Protein AF-A0A7D5T7C0-F1 (afdb_monomer)

Secondary structure (DSSP, 8-state):
--SHHHHSHHHHHHHHHHHHHHHHHHHHHHHHHHHHHTT--TTSHHHHHHHHHHHHHHHHHHHHHHHHHH-TT----HHHHHHHHHHHHHHHHHHHHHHHHH-HHHHHHHHHHHHHHHHHHHHHHHHHHHTTPPTTSSS--HHHHHHHHHHHHHHHHHHHHHTT-GGGHHHHHHHHHTT--HHHHHHHHHHHHHHHHHHHHHHHHHHHHHHHHS-HHHHTTT--

Solvent-accessible surface area (backbone atoms only — not comparable to full-atom values): 11464 Å² total; per-residue (Å²): 126,72,64,56,60,71,77,33,71,66,33,53,51,52,31,51,52,31,42,53,48,31,29,50,50,50,44,51,34,52,51,54,29,52,59,45,45,64,90,51,58,93,90,34,71,51,40,56,50,24,53,52,53,36,28,55,41,37,40,52,31,50,52,36,50,43,40,48,50,71,33,90,84,62,73,84,58,61,69,55,48,45,52,45,17,50,50,50,40,49,50,55,52,50,30,52,51,45,22,64,75,60,36,70,72,62,7,50,52,54,25,31,54,54,35,20,55,50,37,16,31,49,50,25,24,41,42,24,43,75,60,70,45,63,71,59,80,47,64,65,43,81,87,34,42,64,40,22,44,42,33,25,50,16,48,41,49,19,53,34,38,62,69,63,41,74,91,43,48,72,60,39,49,54,27,47,77,71,73,40,59,35,46,59,55,10,51,50,43,27,36,53,19,41,39,50,30,44,54,50,50,43,51,51,39,38,50,54,46,49,62,70,73,45,60,76,76,66,68,62,68,81,79,116

Radius of gyration: 18.88 Å; Cα contacts (8 Å, |Δi|>4): 251; chains: 1; bounding box: 47×37×55 Å

Sequence (224 aa):
MLDVFRRGPVAAACRWALVVAVTGVEAAALSVWLALLAGADPVSREVAVGVVVLAAAFLVGQFLVDLAVNGPAVGFPLGRTLGVALSETAVWTGWLAAVAALGGPRGAFVGGVAFAVALAVQHTAEVDALRGAPLGSRLVDPSTVGYSLVTAAGATAWLALETGLASVDPLAALAADAGFAPETVGLVALAAALLVEHVVGVAVARRECAERTAPAWFRRRSWT

Foldseek 3Di:
DCVCCVDNPVVVVLLLVLLLVLLVLQLVLVVVLVVLPVVDDCPDPSNVVSLVSQLVSQLVSLVSLLCSQVNDVDDSPPVLSSVLSNLVSCLVVVLVVQLVVVDAPVSLVVSLVVSLLSQQQSLQQSLCVSLVHHRPPDRGDPLRSVLSNQLSVLQSQLVCLVVVRVVCVVVCVVCVVVVHRSNVVSSVSNSVSSSSNSVSSSVVSNVVSVVVPDDPVVVVVVVD

Mean predicted aligned error: 5.88 Å

pLDDT: mean 89.09, std 12.02, range [42.84, 98.38]

Structure (mmCIF, N/CA/C/O backbone):
data_AF-A0A7D5T7C0-F1
#
_entry.id   AF-A0A7D5T7C0-F1
#
loop_
_atom_site.group_PDB
_atom_site.id
_atom_site.type_symbol
_atom_site.label_atom_id
_atom_site.label_alt_id
_atom_site.label_comp_id
_atom_site.label_asym_id
_atom_site.label_entity_id
_atom_site.label_seq_id
_atom_site.pdbx_PDB_ins_code
_atom_site.Cartn_x
_atom_site.Cartn_y
_atom_site.Cartn_z
_atom_site.occupancy
_atom_site.B_iso_or_equiv
_atom_site.auth_seq_id
_atom_site.auth_comp_id
_atom_site.auth_asym_id
_atom_site.auth_atom_id
_atom_site.pdbx_PDB_model_num
ATOM 1 N N . MET A 1 1 ? 24.538 10.514 -24.917 1.00 42.84 1 MET A N 1
ATOM 2 C CA . MET A 1 1 ? 24.238 11.365 -23.739 1.00 42.84 1 MET A CA 1
ATOM 3 C C . MET A 1 1 ? 23.107 10.801 -22.865 1.00 42.84 1 MET A C 1
ATOM 5 O O . MET A 1 1 ? 23.186 10.945 -21.656 1.00 42.84 1 MET A O 1
ATOM 9 N N . LEU A 1 2 ? 22.113 10.089 -23.424 1.00 50.00 2 LEU A N 1
ATOM 10 C CA . LEU A 1 2 ? 21.009 9.479 -22.655 1.00 50.00 2 LEU A CA 1
ATOM 11 C C . LEU A 1 2 ? 21.373 8.191 -21.876 1.00 50.00 2 LEU A C 1
ATOM 13 O O . LEU A 1 2 ? 20.695 7.860 -20.907 1.00 50.00 2 LEU A O 1
ATOM 17 N N . ASP A 1 3 ? 22.464 7.493 -22.217 1.00 46.50 3 ASP A N 1
ATOM 18 C CA . ASP A 1 3 ? 22.848 6.249 -21.519 1.00 46.50 3 ASP A CA 1
ATOM 19 C C . ASP A 1 3 ? 23.434 6.460 -20.110 1.00 46.50 3 ASP A C 1
ATOM 21 O O . ASP A 1 3 ? 23.295 5.588 -19.248 1.00 46.50 3 ASP A O 1
ATOM 25 N N . VAL A 1 4 ? 24.004 7.640 -19.822 1.00 44.16 4 VAL A N 1
ATOM 26 C CA . VAL A 1 4 ? 24.490 7.997 -18.470 1.00 44.16 4 VAL A CA 1
ATOM 27 C C . VAL A 1 4 ? 23.329 8.041 -17.467 1.00 44.16 4 VAL A C 1
ATOM 29 O O . VAL A 1 4 ? 23.476 7.603 -16.325 1.00 44.16 4 VAL A O 1
ATOM 32 N N . PHE A 1 5 ? 22.140 8.452 -17.920 1.00 49.97 5 PHE A N 1
ATOM 33 C CA . PHE A 1 5 ? 20.913 8.465 -17.119 1.00 49.97 5 PHE A CA 1
ATOM 34 C C . PHE A 1 5 ? 20.250 7.090 -16.976 1.00 49.97 5 PHE A C 1
ATOM 36 O O . PHE A 1 5 ? 19.313 6.946 -16.196 1.00 49.97 5 PHE A O 1
ATOM 43 N N . ARG A 1 6 ? 20.726 6.053 -17.678 1.00 58.44 6 ARG A N 1
ATOM 44 C CA . ARG A 1 6 ? 20.156 4.701 -17.576 1.00 58.44 6 ARG A CA 1
ATOM 45 C C . ARG A 1 6 ? 20.844 3.837 -16.523 1.00 58.44 6 ARG A C 1
ATOM 47 O O . ARG A 1 6 ? 20.180 3.033 -15.864 1.00 58.44 6 ARG A O 1
ATOM 54 N N . ARG A 1 7 ? 22.164 3.977 -16.348 1.00 66.31 7 ARG A N 1
ATOM 55 C CA . ARG A 1 7 ? 22.966 3.075 -15.491 1.00 66.31 7 ARG A CA 1
ATOM 56 C C . ARG A 1 7 ? 23.990 3.764 -14.577 1.00 66.31 7 ARG A C 1
ATOM 58 O O . ARG A 1 7 ? 24.644 3.068 -13.811 1.00 66.31 7 ARG A O 1
ATOM 65 N N . GLY A 1 8 ? 24.114 5.092 -14.619 1.00 78.44 8 GLY A N 1
ATOM 66 C CA . GLY A 1 8 ? 25.075 5.840 -13.800 1.00 78.44 8 GLY A CA 1
ATOM 67 C C . GLY A 1 8 ? 24.619 6.131 -12.357 1.00 78.44 8 GLY A C 1
ATOM 68 O O . GLY A 1 8 ? 23.454 5.905 -12.015 1.00 78.44 8 GLY A O 1
ATOM 69 N N . PRO A 1 9 ? 25.511 6.691 -11.516 1.00 83.81 9 PRO A N 1
ATOM 70 C CA . PRO A 1 9 ? 25.214 7.055 -10.125 1.00 83.81 9 PRO A CA 1
ATOM 71 C C . PRO A 1 9 ? 24.066 8.066 -10.007 1.00 83.81 9 PRO A C 1
ATOM 73 O O . PRO A 1 9 ? 23.238 7.945 -9.111 1.00 83.81 9 PRO A O 1
ATOM 76 N N . VAL A 1 10 ? 23.942 8.994 -10.963 1.00 85.56 10 VAL A N 1
ATOM 77 C CA . VAL A 1 10 ? 22.822 9.952 -11.033 1.00 85.56 10 VAL A CA 1
ATOM 78 C C . VAL A 1 10 ? 21.486 9.227 -11.201 1.00 85.56 10 VAL A C 1
ATOM 80 O O . VAL A 1 10 ? 20.531 9.515 -10.492 1.00 85.56 10 VAL A O 1
ATOM 83 N N . ALA A 1 11 ? 21.424 8.225 -12.079 1.00 84.50 11 ALA A N 1
ATOM 84 C CA . ALA A 1 11 ? 20.217 7.428 -12.282 1.00 84.50 11 ALA A CA 1
ATOM 85 C C . ALA A 1 11 ? 19.831 6.637 -11.025 1.00 84.50 11 ALA A C 1
ATOM 87 O O . ALA A 1 11 ? 18.652 6.465 -10.731 1.00 84.50 11 ALA A O 1
ATOM 88 N N . ALA A 1 12 ? 20.824 6.133 -10.287 1.00 87.44 12 ALA A N 1
ATOM 89 C CA . ALA A 1 12 ? 20.591 5.462 -9.014 1.00 87.44 12 ALA A CA 1
ATOM 90 C C . ALA A 1 12 ? 20.068 6.435 -7.950 1.00 87.44 12 ALA A C 1
ATOM 92 O O . ALA A 1 12 ? 19.094 6.108 -7.281 1.00 87.44 12 ALA A O 1
ATOM 93 N N . ALA A 1 13 ? 20.653 7.631 -7.849 1.00 90.94 13 ALA A N 1
ATOM 94 C CA . ALA A 1 13 ? 20.197 8.672 -6.935 1.00 90.94 13 ALA A CA 1
ATOM 95 C C . ALA A 1 13 ? 18.762 9.125 -7.249 1.00 90.94 13 ALA A C 1
ATOM 97 O O . ALA A 1 13 ? 17.935 9.174 -6.347 1.00 90.94 13 ALA A O 1
ATOM 98 N N . CYS A 1 14 ? 18.431 9.371 -8.523 1.00 91.44 14 CYS A N 1
ATOM 99 C CA . CYS A 1 14 ? 17.066 9.713 -8.930 1.00 91.44 14 CYS A CA 1
ATOM 100 C C . CYS A 1 14 ? 16.066 8.607 -8.574 1.00 91.44 14 CYS A C 1
ATOM 102 O O . CYS A 1 14 ? 14.987 8.907 -8.080 1.00 91.44 14 CYS A O 1
AT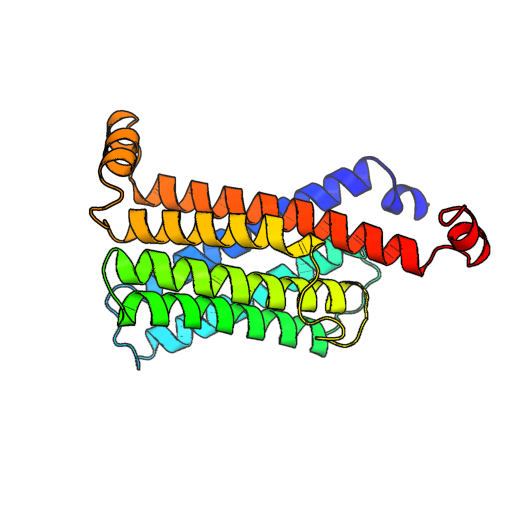OM 104 N N . ARG A 1 15 ?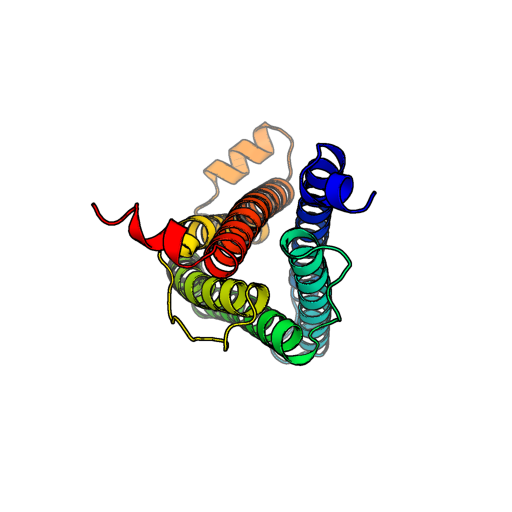 16.419 7.330 -8.774 1.00 93.19 15 ARG A N 1
ATOM 105 C CA . ARG A 1 15 ? 15.552 6.210 -8.374 1.00 93.19 15 ARG A CA 1
ATOM 106 C C . ARG A 1 15 ? 15.335 6.155 -6.868 1.00 93.19 15 ARG A C 1
ATOM 108 O O . ARG A 1 15 ? 14.204 5.986 -6.440 1.00 93.19 15 ARG A O 1
ATOM 115 N N . TRP A 1 16 ? 16.392 6.326 -6.076 1.00 95.31 16 TRP A N 1
ATOM 116 C CA . TRP A 1 16 ? 16.265 6.395 -4.621 1.00 95.31 16 TRP A CA 1
ATOM 117 C C . TRP A 1 16 ? 15.391 7.565 -4.178 1.00 95.31 16 TRP A C 1
ATOM 119 O O . TRP A 1 16 ? 14.531 7.385 -3.325 1.00 95.31 16 TRP A O 1
ATOM 129 N N . ALA A 1 17 ? 15.553 8.736 -4.796 1.00 95.94 17 ALA A N 1
ATOM 130 C CA . ALA A 1 17 ? 14.699 9.885 -4.525 1.00 95.94 17 ALA A CA 1
ATOM 131 C C . ALA A 1 17 ? 13.225 9.591 -4.849 1.00 95.94 17 ALA A C 1
ATOM 133 O O . ALA A 1 17 ? 12.358 9.948 -4.061 1.00 95.94 17 ALA A O 1
ATOM 134 N N . LEU A 1 18 ? 12.939 8.902 -5.961 1.00 95.88 18 LEU A N 1
ATOM 135 C CA . LEU A 1 18 ? 11.578 8.489 -6.319 1.00 95.88 18 LEU A CA 1
ATOM 136 C C . LEU A 1 18 ? 11.000 7.475 -5.330 1.00 95.88 18 LEU A C 1
ATOM 138 O O . LEU A 1 18 ? 9.869 7.659 -4.903 1.00 95.88 18 LEU A O 1
ATOM 142 N N . VAL A 1 19 ? 11.780 6.469 -4.924 1.00 97.06 19 VAL A N 1
ATOM 143 C CA . VAL A 1 19 ? 11.393 5.475 -3.906 1.00 97.06 19 VAL A CA 1
ATOM 144 C C . VAL A 1 19 ? 11.051 6.149 -2.574 1.00 97.06 19 VAL A C 1
ATOM 146 O O . VAL A 1 19 ? 10.019 5.863 -1.973 1.00 97.06 19 VAL A O 1
ATOM 149 N N . VAL A 1 20 ? 11.881 7.094 -2.129 1.00 97.81 20 VAL A N 1
ATOM 150 C CA . VAL A 1 20 ? 11.615 7.872 -0.911 1.00 97.81 20 VAL A CA 1
ATOM 151 C C . VAL A 1 20 ? 10.371 8.747 -1.080 1.00 97.81 20 VAL A C 1
ATOM 153 O O . VAL A 1 20 ? 9.557 8.831 -0.163 1.00 97.81 20 VAL A O 1
ATOM 156 N N . ALA A 1 21 ? 10.196 9.375 -2.246 1.00 97.69 21 ALA A N 1
ATOM 157 C CA . ALA A 1 21 ? 9.036 10.212 -2.526 1.00 97.69 21 ALA A CA 1
ATOM 158 C C . ALA A 1 21 ? 7.725 9.411 -2.516 1.00 97.69 21 ALA A C 1
ATOM 160 O O . ALA A 1 21 ? 6.781 9.846 -1.864 1.00 97.69 21 ALA A O 1
ATOM 161 N N . VAL A 1 22 ? 7.667 8.244 -3.173 1.00 97.00 22 VAL A N 1
ATOM 162 C CA . VAL A 1 22 ? 6.462 7.395 -3.155 1.00 97.00 22 VAL A CA 1
ATOM 163 C C . VAL A 1 22 ? 6.162 6.879 -1.752 1.00 97.00 22 VAL A C 1
ATOM 165 O O . VAL A 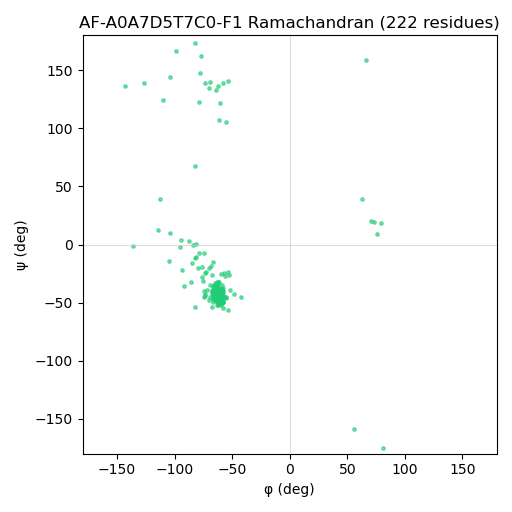1 22 ? 5.038 7.038 -1.288 1.00 97.00 22 VAL A O 1
ATOM 168 N N . THR A 1 23 ? 7.183 6.418 -1.022 1.00 98.00 23 THR A N 1
ATOM 169 C CA . THR A 1 23 ? 7.038 5.991 0.379 1.00 98.00 23 THR A CA 1
ATOM 170 C C . THR A 1 23 ? 6.427 7.105 1.233 1.00 98.00 23 THR A C 1
ATOM 172 O O . THR A 1 23 ? 5.511 6.869 2.016 1.00 98.00 23 THR A O 1
ATOM 175 N N . GLY A 1 24 ? 6.921 8.340 1.080 1.00 97.69 24 GLY A N 1
ATOM 176 C CA . GLY A 1 24 ? 6.409 9.495 1.814 1.00 97.69 24 GLY A CA 1
ATOM 177 C C . GLY A 1 24 ? 4.967 9.850 1.448 1.00 97.69 24 GLY A C 1
ATOM 178 O O . GLY A 1 24 ? 4.170 10.135 2.340 1.00 97.69 24 GLY A O 1
ATOM 179 N N . VAL A 1 25 ? 4.623 9.815 0.156 1.00 97.69 25 VAL A N 1
ATOM 180 C CA . VAL A 1 25 ? 3.257 10.073 -0.331 1.00 97.69 25 VAL A CA 1
ATOM 181 C C . VAL A 1 25 ? 2.282 9.041 0.221 1.00 97.69 25 VAL A C 1
ATOM 183 O O . VAL A 1 25 ? 1.235 9.423 0.736 1.00 97.69 25 VAL A O 1
ATOM 186 N N . GLU A 1 26 ? 2.622 7.757 0.158 1.00 97.69 26 GLU A N 1
ATOM 187 C CA . GLU A 1 26 ? 1.750 6.681 0.628 1.00 97.69 26 GLU A CA 1
ATOM 188 C C . GLU A 1 26 ? 1.594 6.673 2.142 1.00 97.69 26 GLU A C 1
ATOM 190 O O . GLU A 1 26 ? 0.468 6.607 2.628 1.00 97.69 26 GLU A O 1
ATOM 195 N N . ALA A 1 27 ? 2.687 6.821 2.898 1.00 97.88 27 ALA A N 1
ATOM 196 C CA . ALA A 1 27 ? 2.611 6.911 4.354 1.00 97.88 27 ALA A CA 1
ATOM 197 C C . ALA A 1 27 ? 1.725 8.091 4.788 1.00 97.88 27 ALA A C 1
ATOM 199 O O . ALA A 1 27 ? 0.831 7.922 5.615 1.00 97.88 27 ALA A O 1
ATOM 200 N N . ALA A 1 28 ? 1.908 9.269 4.178 1.00 97.44 28 ALA A N 1
ATOM 201 C CA . ALA A 1 28 ? 1.075 10.435 4.460 1.00 97.44 28 ALA A CA 1
ATOM 202 C C . ALA A 1 28 ? -0.391 10.211 4.058 1.00 97.44 28 ALA A C 1
ATOM 204 O O . ALA A 1 28 ? -1.296 10.581 4.805 1.00 97.44 28 ALA A O 1
ATOM 205 N N . ALA A 1 29 ? -0.639 9.597 2.899 1.00 97.38 29 ALA A N 1
ATOM 206 C CA . ALA A 1 29 ? -1.986 9.304 2.427 1.00 97.38 29 ALA A CA 1
ATOM 207 C C . ALA A 1 29 ? -2.710 8.311 3.337 1.00 97.38 29 ALA A C 1
ATOM 209 O O . ALA A 1 29 ? -3.870 8.542 3.663 1.00 97.38 29 ALA A O 1
ATOM 210 N N . LEU A 1 30 ? -2.027 7.259 3.791 1.00 97.25 30 LEU A N 1
ATOM 211 C CA . LEU A 1 30 ? -2.560 6.285 4.740 1.00 97.25 30 LEU A CA 1
ATOM 212 C C . LEU A 1 30 ? -2.874 6.935 6.090 1.00 97.25 30 LEU A C 1
ATOM 214 O O . LEU A 1 30 ? -3.957 6.708 6.624 1.00 97.25 30 LEU A O 1
ATOM 218 N N . SER A 1 31 ? -1.997 7.802 6.607 1.00 95.88 31 SER A N 1
ATOM 219 C CA . SER A 1 31 ? -2.273 8.568 7.830 1.00 95.88 31 SER A CA 1
ATOM 220 C C . SER A 1 31 ? -3.479 9.495 7.685 1.00 95.88 31 SER A C 1
ATOM 222 O O . SER A 1 31 ? -4.362 9.489 8.538 1.00 95.88 31 SER A O 1
ATOM 224 N N . VAL A 1 32 ? -3.548 10.278 6.601 1.00 95.69 32 VAL A N 1
ATOM 225 C CA . VAL A 1 32 ? -4.678 11.186 6.338 1.00 95.69 32 VAL A CA 1
ATOM 226 C C . VAL A 1 32 ? -5.971 10.398 6.157 1.00 95.69 32 VAL A C 1
ATOM 228 O O . VAL A 1 32 ? -7.002 10.772 6.711 1.00 95.69 32 VAL A O 1
ATOM 231 N N . TRP A 1 33 ? -5.924 9.299 5.408 1.00 96.62 33 TRP A N 1
ATOM 232 C CA . TRP A 1 33 ? -7.060 8.410 5.208 1.00 96.62 33 TRP A CA 1
ATOM 233 C C . TRP A 1 33 ? -7.568 7.844 6.535 1.00 96.62 33 TRP A C 1
ATOM 235 O O . TRP A 1 33 ? -8.760 7.955 6.810 1.00 96.62 33 TRP A O 1
ATOM 245 N N . LEU A 1 34 ? -6.685 7.313 7.385 1.00 94.00 34 LEU A N 1
ATOM 246 C CA . LEU A 1 34 ? -7.083 6.771 8.683 1.00 94.00 34 LEU A CA 1
ATOM 247 C C . LEU A 1 34 ? -7.657 7.859 9.604 1.00 94.00 34 LEU A C 1
ATOM 249 O O . LEU A 1 34 ? -8.683 7.637 10.243 1.00 94.00 34 LEU A O 1
ATOM 253 N N . ALA A 1 35 ? -7.068 9.058 9.603 1.00 92.69 35 ALA A N 1
ATOM 254 C CA . ALA A 1 35 ? -7.577 10.199 10.362 1.00 92.69 35 ALA A CA 1
ATOM 255 C C . ALA A 1 35 ? -8.978 10.644 9.901 1.00 92.69 35 ALA A C 1
ATOM 257 O O . ALA A 1 35 ? -9.810 10.998 10.732 1.00 92.69 35 ALA A O 1
ATOM 258 N N . LEU A 1 36 ? -9.274 10.591 8.597 1.00 92.69 36 LEU A N 1
ATOM 259 C CA . LEU A 1 36 ? -10.611 10.890 8.061 1.00 92.69 36 LEU A CA 1
ATOM 260 C C . LEU A 1 36 ? -11.665 9.851 8.467 1.00 92.69 36 LEU A C 1
ATOM 262 O O . LEU A 1 36 ? -12.852 10.170 8.510 1.00 92.69 36 LEU A O 1
ATOM 266 N N . LEU A 1 37 ? -11.244 8.617 8.748 1.00 92.19 37 LEU A N 1
ATOM 267 C CA . LEU A 1 37 ? -12.125 7.545 9.210 1.00 92.19 37 LEU A CA 1
ATOM 268 C C . LEU A 1 37 ? -12.342 7.561 10.727 1.00 92.19 37 LEU A C 1
ATOM 270 O O . LEU A 1 37 ? -13.271 6.912 11.213 1.00 92.19 37 LEU A O 1
ATOM 274 N N . ALA A 1 38 ? -11.509 8.278 11.483 1.00 88.88 38 ALA A N 1
ATOM 275 C CA . ALA A 1 38 ? -11.572 8.307 12.936 1.00 88.88 38 ALA A CA 1
ATOM 276 C C . ALA A 1 38 ? -12.928 8.858 13.417 1.00 88.88 38 ALA A C 1
ATOM 278 O O . ALA A 1 38 ? -13.215 10.049 13.318 1.00 88.88 38 ALA A O 1
ATOM 279 N N . GLY A 1 39 ? -13.776 7.968 13.941 1.00 83.06 39 GLY A N 1
ATOM 280 C CA . GLY A 1 39 ? -15.114 8.310 14.435 1.00 83.06 39 GLY A CA 1
ATOM 281 C C . GLY A 1 39 ? -16.168 8.562 13.350 1.00 83.06 39 GLY A C 1
ATOM 282 O O . GLY A 1 39 ? -17.263 9.015 13.682 1.00 83.06 39 GLY A O 1
ATOM 283 N N . ALA A 1 40 ? -15.869 8.275 12.080 1.00 88.50 40 ALA A N 1
ATOM 284 C CA . ALA A 1 40 ? -16.829 8.395 10.986 1.00 88.50 40 ALA A CA 1
ATOM 285 C C . ALA A 1 40 ? -17.817 7.213 10.959 1.00 88.50 40 ALA A C 1
ATOM 287 O O . ALA A 1 40 ? -17.465 6.079 11.290 1.00 88.50 40 ALA A O 1
ATOM 288 N N . ASP A 1 41 ? -19.056 7.468 10.525 1.00 89.31 41 ASP A N 1
ATOM 289 C CA . ASP A 1 41 ? -20.012 6.397 10.227 1.00 89.31 41 ASP A CA 1
ATOM 290 C C . ASP A 1 41 ? -19.560 5.616 8.971 1.00 89.31 41 ASP A C 1
ATOM 292 O O . ASP A 1 41 ? -19.114 6.239 8.005 1.00 89.31 41 ASP A O 1
ATOM 296 N N . PRO A 1 42 ? -19.675 4.274 8.927 1.00 86.31 42 PRO A N 1
ATOM 297 C CA . PRO A 1 42 ? -19.195 3.473 7.797 1.00 86.31 42 PRO A CA 1
ATOM 298 C C . PRO A 1 42 ? -19.786 3.843 6.427 1.00 86.31 42 PRO A C 1
ATOM 300 O O . PRO A 1 42 ? -19.161 3.568 5.404 1.00 86.31 42 PRO A O 1
ATOM 303 N N . VAL A 1 43 ? -20.979 4.447 6.385 1.00 89.31 43 VAL A N 1
ATOM 304 C CA . VAL A 1 43 ? -21.670 4.868 5.154 1.00 89.31 43 VAL A CA 1
ATOM 305 C C . VAL A 1 43 ? -21.740 6.399 5.085 1.00 89.31 43 VAL A C 1
ATOM 307 O O . VAL A 1 43 ? -22.745 6.984 4.675 1.00 89.31 43 VAL A O 1
ATOM 310 N N . SER A 1 44 ? -20.670 7.077 5.504 1.00 92.62 44 SER A N 1
ATOM 311 C CA . SER A 1 44 ? -20.606 8.535 5.513 1.00 92.62 44 SER A CA 1
ATOM 312 C C . SER A 1 44 ? -19.876 9.131 4.306 1.00 92.62 44 SER A C 1
ATOM 314 O O . SER A 1 44 ? -19.169 8.464 3.541 1.00 92.62 44 SER A O 1
ATOM 316 N N . ARG A 1 45 ? -20.040 10.448 4.140 1.00 93.25 45 ARG A N 1
ATOM 317 C CA . ARG A 1 45 ? -19.330 11.222 3.118 1.00 93.25 45 ARG A CA 1
ATOM 318 C C . ARG A 1 45 ? -17.826 11.246 3.389 1.00 93.25 45 ARG A C 1
ATOM 320 O O . ARG A 1 45 ? -17.047 11.228 2.443 1.00 93.25 45 ARG A O 1
ATOM 327 N N . GLU A 1 46 ? -17.429 11.291 4.653 1.00 92.50 46 GLU A N 1
ATOM 328 C CA . GLU A 1 46 ? -16.039 11.313 5.108 1.00 92.50 46 GLU A CA 1
ATOM 329 C C . GLU A 1 46 ? -15.313 10.036 4.682 1.00 92.50 46 GLU A C 1
ATOM 331 O O . GLU A 1 46 ? -14.238 10.124 4.089 1.00 92.50 46 GLU A O 1
ATOM 336 N N . VAL A 1 47 ? -15.947 8.868 4.860 1.00 92.75 47 VAL A N 1
ATOM 337 C CA . VAL A 1 47 ? -15.419 7.583 4.377 1.00 92.75 47 VAL A CA 1
ATOM 338 C C . VAL A 1 47 ? -15.217 7.616 2.864 1.00 92.75 47 VAL A C 1
ATOM 340 O O . VAL A 1 47 ? -14.133 7.298 2.378 1.00 92.75 47 VAL A O 1
ATOM 343 N N . ALA A 1 48 ? -16.228 8.059 2.109 1.00 94.44 48 ALA A N 1
ATOM 344 C CA . ALA A 1 48 ? -16.137 8.145 0.653 1.00 94.44 48 ALA A CA 1
ATOM 345 C C . ALA A 1 48 ? -15.012 9.091 0.192 1.00 94.44 48 ALA A C 1
ATOM 347 O O . ALA A 1 48 ? -14.252 8.755 -0.717 1.00 94.44 48 ALA A O 1
ATOM 348 N N . VAL A 1 49 ? -14.870 10.254 0.836 1.00 95.31 49 VAL A N 1
ATOM 349 C CA . VAL A 1 49 ? -13.782 11.204 0.557 1.00 95.31 49 VAL A CA 1
ATOM 350 C C . VAL A 1 49 ? -12.427 10.581 0.884 1.00 95.31 49 VAL A C 1
ATOM 352 O O . VAL A 1 49 ? -11.519 10.672 0.062 1.00 95.31 49 VAL A O 1
ATOM 355 N N . GLY A 1 50 ? -12.297 9.903 2.025 1.00 95.50 50 GLY A N 1
ATOM 356 C CA . GLY A 1 50 ? -11.073 9.207 2.412 1.00 95.50 50 GLY A CA 1
ATOM 357 C C . GLY A 1 50 ? -10.641 8.164 1.380 1.00 95.50 50 GLY A C 1
ATOM 358 O O . GLY A 1 50 ? -9.479 8.149 0.983 1.00 95.50 50 GLY A O 1
ATOM 359 N N . VAL A 1 51 ? -11.571 7.342 0.884 1.00 96.88 51 VAL A N 1
ATOM 360 C CA . VAL A 1 51 ? -11.288 6.341 -0.162 1.00 96.88 51 VAL A CA 1
ATOM 361 C C . VAL A 1 51 ? -10.820 7.002 -1.462 1.00 96.88 51 VAL A C 1
ATOM 363 O O . VAL A 1 51 ? -9.870 6.531 -2.083 1.00 96.88 51 VAL A O 1
ATOM 366 N N . VAL A 1 52 ? -11.447 8.111 -1.869 1.00 96.75 52 VAL A N 1
ATOM 367 C CA . VAL A 1 52 ? -11.047 8.853 -3.078 1.00 96.75 52 VAL A CA 1
ATOM 368 C C . VAL A 1 52 ? -9.661 9.480 -2.921 1.00 96.75 52 VAL A C 1
ATOM 370 O O . VAL A 1 52 ? -8.857 9.409 -3.849 1.00 96.75 52 VAL A O 1
ATOM 373 N N . VAL A 1 53 ? -9.362 10.068 -1.758 1.00 95.81 53 VAL A N 1
ATOM 374 C CA . VAL A 1 53 ? -8.034 10.624 -1.448 1.00 95.81 53 VAL A CA 1
ATOM 375 C C . VAL A 1 53 ? -6.972 9.527 -1.498 1.00 95.81 53 VAL A C 1
ATOM 377 O O . VAL A 1 53 ? -5.935 9.722 -2.130 1.00 95.81 53 VAL A O 1
ATOM 380 N N . LEU A 1 54 ? -7.253 8.362 -0.908 1.00 97.31 54 LEU A N 1
ATOM 381 C CA . LEU A 1 54 ? -6.343 7.220 -0.928 1.00 97.31 54 LEU A CA 1
ATOM 382 C C . LEU A 1 54 ? -6.097 6.715 -2.359 1.00 97.31 54 LEU A C 1
ATOM 384 O O . LEU A 1 54 ? -4.950 6.533 -2.757 1.00 97.31 54 LEU A O 1
ATOM 388 N N . ALA A 1 55 ? -7.150 6.572 -3.168 1.00 97.19 55 ALA A N 1
ATOM 389 C CA . ALA A 1 55 ? -7.028 6.171 -4.571 1.00 97.19 55 ALA A CA 1
ATOM 390 C C . ALA A 1 55 ? -6.223 7.166 -5.413 1.00 97.19 55 ALA A C 1
ATOM 392 O O . ALA A 1 55 ? -5.401 6.764 -6.236 1.00 97.19 55 ALA A O 1
ATOM 393 N N . ALA A 1 56 ? -6.436 8.468 -5.208 1.00 95.88 56 ALA A N 1
ATOM 394 C CA . ALA A 1 56 ? -5.666 9.501 -5.888 1.00 95.88 56 ALA A CA 1
ATOM 395 C C . ALA A 1 56 ? -4.181 9.449 -5.493 1.00 95.88 56 ALA A C 1
ATOM 397 O O . ALA A 1 56 ? -3.316 9.576 -6.359 1.00 95.88 56 ALA A O 1
ATOM 398 N N . ALA A 1 57 ? -3.882 9.224 -4.211 1.00 97.00 57 ALA A N 1
ATOM 399 C CA . ALA A 1 57 ? -2.514 9.092 -3.728 1.00 97.00 57 ALA A CA 1
ATOM 400 C C . ALA A 1 57 ? -1.817 7.843 -4.283 1.00 97.00 57 ALA A C 1
ATOM 402 O O . ALA A 1 57 ? -0.712 7.972 -4.805 1.00 97.00 57 ALA A O 1
ATOM 403 N N . PHE A 1 58 ? -2.468 6.674 -4.271 1.00 97.25 58 PHE A N 1
ATOM 404 C CA . PHE A 1 58 ? -1.911 5.466 -4.894 1.00 97.25 58 PHE A CA 1
ATOM 405 C C . PHE A 1 58 ? -1.740 5.625 -6.401 1.00 97.25 58 PHE A C 1
ATOM 407 O O . PHE A 1 58 ? -0.738 5.184 -6.945 1.00 97.25 58 PHE A O 1
ATOM 414 N N . LEU A 1 59 ? -2.626 6.342 -7.100 1.00 95.19 59 LEU A N 1
ATOM 415 C CA . LEU A 1 59 ? -2.409 6.644 -8.518 1.00 95.19 59 LEU A CA 1
ATOM 416 C C . LEU A 1 59 ? -1.131 7.472 -8.746 1.00 95.19 59 LEU A C 1
ATOM 418 O O . LEU A 1 59 ? -0.386 7.213 -9.694 1.00 95.19 59 LEU A O 1
ATOM 422 N N . VAL A 1 60 ? -0.864 8.456 -7.880 1.00 94.50 60 VAL A N 1
ATOM 423 C CA . VAL A 1 60 ? 0.393 9.222 -7.903 1.00 94.50 60 VAL A CA 1
ATOM 424 C C . VAL A 1 60 ? 1.581 8.320 -7.563 1.00 94.50 60 VAL A C 1
ATOM 426 O O . VAL A 1 60 ? 2.592 8.380 -8.260 1.00 94.50 60 VAL A O 1
ATOM 429 N N . GLY A 1 61 ? 1.459 7.464 -6.547 1.00 95.12 61 GLY A N 1
ATOM 430 C CA . GLY A 1 61 ? 2.494 6.506 -6.156 1.00 95.12 61 GLY A CA 1
ATOM 431 C C . GLY A 1 61 ? 2.869 5.567 -7.299 1.00 95.12 61 GLY A C 1
ATOM 432 O O . GLY A 1 61 ? 4.030 5.515 -7.700 1.00 95.12 61 GLY A O 1
ATOM 433 N N . GLN A 1 62 ? 1.872 4.963 -7.941 1.00 93.69 62 GLN A N 1
ATOM 434 C CA . GLN A 1 62 ? 2.042 4.095 -9.104 1.00 93.69 62 GLN A CA 1
ATOM 435 C C . GLN A 1 62 ? 2.746 4.806 -10.272 1.00 93.69 62 GLN A C 1
ATOM 437 O O . GLN A 1 62 ? 3.600 4.223 -10.941 1.00 93.69 62 GLN A O 1
ATOM 442 N N . PHE A 1 63 ? 2.464 6.093 -10.498 1.00 92.00 63 PHE A N 1
ATOM 443 C CA . PHE A 1 63 ? 3.204 6.888 -11.482 1.00 92.00 63 PHE A CA 1
ATOM 444 C C . PHE A 1 63 ? 4.684 7.082 -11.097 1.00 92.00 63 PHE A C 1
ATOM 446 O O . PHE A 1 63 ? 5.567 6.981 -11.952 1.00 92.00 63 PHE A O 1
ATOM 453 N N . LEU A 1 64 ? 4.979 7.340 -9.819 1.00 93.69 64 LEU A N 1
ATOM 454 C CA . LEU A 1 64 ? 6.353 7.487 -9.324 1.00 93.69 64 LEU A CA 1
ATOM 455 C C . LEU A 1 64 ? 7.136 6.165 -9.385 1.00 93.69 64 LEU A C 1
ATOM 457 O O . LEU A 1 64 ? 8.313 6.180 -9.757 1.00 93.69 64 LEU A O 1
ATOM 461 N N . VAL A 1 65 ? 6.493 5.035 -9.076 1.00 94.06 65 VAL A N 1
ATOM 462 C CA . VAL A 1 65 ? 7.078 3.689 -9.195 1.00 94.06 65 VAL A CA 1
ATOM 463 C C . VAL A 1 65 ? 7.391 3.370 -10.655 1.00 94.06 65 VAL A C 1
ATOM 465 O O . VAL A 1 65 ? 8.509 2.954 -10.967 1.00 94.06 65 VAL A O 1
ATOM 468 N N . ASP A 1 66 ? 6.465 3.642 -11.576 1.00 91.81 66 ASP A N 1
ATOM 469 C CA . ASP A 1 66 ? 6.690 3.442 -13.011 1.00 91.81 66 ASP A CA 1
ATOM 470 C C . ASP A 1 66 ? 7.873 4.290 -13.514 1.00 91.81 66 ASP A C 1
ATOM 472 O O . ASP A 1 66 ? 8.789 3.788 -14.175 1.00 91.81 66 ASP A O 1
ATOM 476 N N . LEU A 1 67 ? 7.951 5.554 -13.083 1.00 91.19 67 LEU A N 1
ATOM 477 C CA . LEU A 1 67 ? 9.096 6.419 -13.364 1.00 91.19 67 LEU A CA 1
ATOM 478 C C . LEU A 1 67 ? 10.409 5.856 -12.784 1.00 91.19 67 LEU A C 1
ATOM 480 O O . LEU A 1 67 ? 11.455 5.938 -13.437 1.00 91.19 67 LEU A O 1
ATOM 484 N N . ALA A 1 68 ? 10.380 5.255 -11.591 1.00 92.44 68 ALA A N 1
ATOM 485 C CA . ALA A 1 68 ? 11.551 4.646 -10.959 1.00 92.44 68 ALA A CA 1
ATOM 486 C C . ALA A 1 68 ? 12.022 3.368 -11.680 1.00 92.44 68 ALA A C 1
ATOM 488 O O . ALA A 1 68 ? 13.231 3.104 -11.766 1.00 92.44 68 ALA A O 1
ATOM 489 N N . VAL A 1 69 ? 11.089 2.582 -12.221 1.00 91.62 69 VAL A N 1
ATOM 490 C CA . VAL A 1 69 ? 11.368 1.315 -12.912 1.00 91.62 69 VAL A CA 1
ATOM 491 C C . VAL A 1 69 ? 11.787 1.551 -14.360 1.00 91.62 69 VAL A C 1
ATOM 493 O O . VAL A 1 69 ? 12.856 1.094 -14.785 1.00 91.62 69 VAL A O 1
ATOM 496 N N . ASN A 1 70 ? 10.964 2.281 -15.106 1.00 88.88 70 ASN A N 1
ATOM 497 C CA . ASN A 1 70 ? 11.021 2.382 -16.559 1.00 88.88 70 ASN A CA 1
ATOM 498 C C . ASN A 1 70 ? 11.608 3.723 -17.056 1.00 88.88 70 ASN A C 1
ATOM 500 O O . ASN A 1 70 ? 12.049 3.822 -18.207 1.00 88.88 70 ASN A O 1
ATOM 504 N N . GLY A 1 71 ? 11.730 4.727 -16.182 1.00 87.75 71 GLY A N 1
ATOM 505 C CA . GLY A 1 71 ? 12.331 6.026 -16.495 1.00 87.75 71 GLY A CA 1
ATOM 506 C C . GLY A 1 71 ? 11.380 6.999 -17.212 1.00 87.75 71 GLY A C 1
ATOM 507 O O . GLY A 1 71 ? 10.208 6.704 -17.415 1.00 87.75 71 GLY A O 1
ATOM 508 N N . PRO A 1 72 ? 11.866 8.184 -17.626 1.00 83.81 72 PRO A N 1
ATOM 509 C CA . PRO A 1 72 ? 11.011 9.290 -18.085 1.00 83.81 72 PRO A CA 1
ATOM 510 C C . PRO A 1 72 ? 10.406 9.100 -19.483 1.00 83.81 72 PRO A C 1
ATOM 512 O O . PRO A 1 72 ? 9.612 9.921 -19.923 1.00 83.81 72 PRO A O 1
ATOM 515 N N . ALA A 1 73 ? 10.802 8.053 -20.210 1.00 72.62 73 ALA A N 1
ATOM 516 C CA . ALA A 1 73 ? 10.300 7.774 -21.556 1.00 72.62 73 ALA A CA 1
ATOM 517 C C . ALA A 1 73 ? 8.935 7.060 -21.555 1.00 72.62 73 ALA A C 1
ATOM 519 O O . ALA A 1 73 ? 8.420 6.723 -22.621 1.00 72.62 73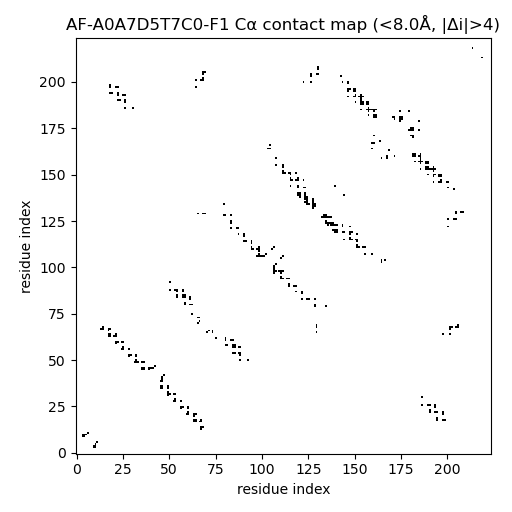 ALA A O 1
ATOM 520 N N . VAL A 1 74 ? 8.374 6.787 -20.377 1.00 67.00 74 VAL A N 1
ATOM 521 C CA . VAL A 1 74 ? 7.095 6.098 -20.236 1.00 67.00 74 VAL A CA 1
ATOM 522 C C . VAL A 1 74 ? 5.953 7.069 -20.500 1.00 67.00 74 VAL A C 1
ATOM 524 O O . VAL A 1 74 ? 5.837 8.107 -19.853 1.00 67.00 74 VAL A O 1
ATOM 527 N N . GLY A 1 75 ? 5.101 6.733 -21.467 1.00 65.69 75 GLY A N 1
ATOM 528 C CA . GLY A 1 75 ? 3.799 7.381 -21.602 1.00 65.69 75 GLY A CA 1
ATOM 529 C C . GLY A 1 75 ? 2.870 6.882 -20.501 1.00 65.69 75 GLY A C 1
ATOM 530 O O . GLY A 1 75 ? 2.880 5.690 -20.220 1.00 65.69 75 GLY A O 1
ATOM 531 N N . PHE A 1 76 ? 2.072 7.771 -19.904 1.00 62.66 76 PHE A N 1
ATOM 532 C CA . PHE A 1 76 ? 1.169 7.451 -18.792 1.00 62.66 76 PHE A CA 1
ATOM 533 C C . PHE A 1 76 ? 0.229 6.289 -19.181 1.00 62.66 76 PHE A C 1
ATOM 535 O O . PHE A 1 76 ? -0.704 6.508 -19.965 1.00 62.66 76 PHE A O 1
ATOM 542 N N . PRO A 1 77 ? 0.427 5.049 -18.683 1.00 62.28 77 PRO A N 1
ATOM 543 C CA . PRO A 1 77 ? -0.399 3.914 -19.065 1.00 62.28 77 PRO A CA 1
ATOM 544 C C . PRO A 1 77 ? -1.683 3.923 -18.228 1.00 62.28 77 PRO A C 1
ATOM 546 O O . PRO A 1 77 ? -1.917 3.033 -17.412 1.00 62.28 77 PRO A O 1
ATOM 549 N N . LEU A 1 78 ? -2.524 4.942 -18.468 1.00 71.62 78 LEU A N 1
ATOM 550 C CA . LEU A 1 78 ? -3.696 5.313 -17.661 1.00 71.62 78 LEU A CA 1
ATOM 551 C C . LEU A 1 78 ? -4.513 4.097 -17.219 1.00 71.62 78 LEU A C 1
ATOM 553 O O . LEU A 1 78 ? -4.854 3.997 -16.051 1.00 71.62 78 LEU A O 1
ATOM 557 N N . GLY A 1 79 ? -4.784 3.148 -18.120 1.00 84.44 79 GLY A N 1
ATOM 558 C CA . GLY A 1 79 ? -5.624 1.991 -17.811 1.00 84.44 79 GLY A CA 1
ATOM 559 C C . GLY A 1 79 ? -5.026 1.018 -16.786 1.00 84.44 79 GLY A C 1
ATOM 560 O O . GLY A 1 79 ? -5.706 0.651 -15.832 1.00 84.44 79 GLY A O 1
ATOM 561 N N . ARG A 1 80 ? -3.767 0.587 -16.963 1.00 87.94 80 ARG A N 1
ATOM 562 C CA . ARG A 1 80 ? -3.152 -0.409 -16.061 1.00 87.94 80 ARG A CA 1
ATOM 563 C C . ARG A 1 80 ? -2.785 0.209 -14.721 1.00 87.94 80 ARG A C 1
ATOM 565 O O . ARG A 1 80 ? -3.115 -0.374 -13.698 1.00 87.94 80 ARG A O 1
ATOM 572 N N . THR A 1 81 ? -2.179 1.394 -14.738 1.00 88.19 81 THR A N 1
ATOM 573 C CA . THR A 1 81 ? -1.825 2.145 -13.528 1.00 88.19 81 THR A CA 1
ATOM 574 C C . THR A 1 81 ? -3.066 2.443 -12.688 1.00 88.19 81 THR A C 1
ATOM 576 O O . THR A 1 81 ? -3.052 2.227 -11.482 1.00 88.19 81 THR A O 1
ATOM 579 N N . LEU A 1 82 ? -4.175 2.848 -13.322 1.00 91.62 82 LEU A N 1
ATOM 580 C CA . LEU A 1 82 ? -5.444 3.052 -12.625 1.00 91.62 82 LEU A CA 1
ATOM 581 C C . LEU A 1 82 ? -5.990 1.747 -12.036 1.00 91.62 82 LEU A C 1
ATOM 583 O O . LEU A 1 82 ? -6.432 1.740 -10.895 1.00 91.62 82 LEU A O 1
ATOM 587 N N . GLY A 1 83 ? -5.952 0.645 -12.791 1.00 93.62 83 GLY A N 1
ATOM 588 C CA . GLY A 1 83 ? -6.403 -0.659 -12.299 1.00 93.62 83 GLY A CA 1
ATOM 589 C C . GLY A 1 83 ? -5.628 -1.124 -11.064 1.00 93.62 83 GLY A C 1
ATOM 590 O O . GLY A 1 83 ? -6.247 -1.549 -10.090 1.00 93.62 83 GLY A O 1
ATOM 591 N N . VAL A 1 84 ? -4.298 -0.990 -11.083 1.00 94.75 84 VAL A N 1
ATOM 592 C CA . VAL A 1 84 ? -3.436 -1.327 -9.940 1.00 94.75 84 VAL A CA 1
ATOM 593 C C . VAL A 1 84 ? -3.753 -0.428 -8.749 1.00 94.75 84 VAL A C 1
ATOM 595 O O . VAL A 1 84 ? -4.088 -0.960 -7.693 1.00 94.75 84 VAL A O 1
ATOM 598 N N . ALA A 1 85 ? -3.773 0.895 -8.933 1.00 95.69 85 ALA A N 1
ATOM 599 C CA . ALA A 1 85 ? -4.068 1.845 -7.860 1.00 95.69 85 ALA A CA 1
ATOM 600 C C . ALA A 1 85 ? -5.442 1.592 -7.214 1.00 95.69 85 ALA A C 1
ATOM 602 O O . ALA A 1 85 ? -5.555 1.546 -5.993 1.00 95.69 85 ALA A O 1
ATOM 603 N N . LEU A 1 86 ? -6.489 1.357 -8.016 1.00 96.81 86 LEU A N 1
ATOM 604 C CA . LEU A 1 86 ? -7.826 1.051 -7.495 1.00 96.81 86 LEU A CA 1
ATOM 605 C C . LEU A 1 86 ? -7.866 -0.289 -6.753 1.00 96.81 86 LEU A C 1
ATOM 607 O O . LEU A 1 86 ? -8.539 -0.398 -5.727 1.00 96.81 86 LEU A O 1
ATOM 611 N N . SER A 1 87 ? -7.162 -1.309 -7.253 1.00 97.56 87 SER A N 1
ATOM 612 C CA . SER A 1 87 ? -7.076 -2.601 -6.566 1.00 97.56 87 SER A CA 1
ATOM 613 C C . SER A 1 87 ? -6.330 -2.490 -5.237 1.00 97.56 87 SER A C 1
ATOM 615 O O . SER A 1 87 ? -6.757 -3.076 -4.250 1.00 97.56 87 SER A O 1
ATOM 617 N N . GLU A 1 88 ? -5.284 -1.670 -5.183 1.00 97.81 88 GLU A N 1
ATOM 618 C CA . GLU A 1 88 ? -4.532 -1.374 -3.971 1.00 97.81 88 GLU A CA 1
ATOM 619 C C . GLU A 1 88 ? -5.404 -0.635 -2.949 1.00 97.81 88 GLU A C 1
ATOM 621 O O . GLU A 1 88 ? -5.512 -1.061 -1.799 1.00 97.81 88 GLU A O 1
ATOM 626 N N . THR A 1 89 ? -6.154 0.387 -3.383 1.00 98.31 89 THR A N 1
ATOM 627 C CA . THR A 1 89 ? -7.159 1.055 -2.539 1.00 98.31 89 THR A CA 1
ATOM 628 C C . THR A 1 89 ? -8.171 0.059 -1.982 1.00 98.31 89 THR A C 1
ATOM 630 O O . THR A 1 89 ? -8.493 0.101 -0.794 1.00 98.31 89 THR A O 1
ATOM 633 N N . ALA A 1 90 ? -8.678 -0.854 -2.814 1.00 98.31 90 ALA A N 1
ATOM 634 C CA . ALA A 1 90 ? -9.636 -1.868 -2.386 1.00 98.31 90 ALA A CA 1
ATOM 635 C C . ALA A 1 90 ? -9.027 -2.833 -1.355 1.00 98.31 90 ALA A C 1
ATOM 637 O O . ALA A 1 90 ? -9.702 -3.216 -0.402 1.00 98.31 90 ALA A O 1
ATOM 638 N N . VAL A 1 91 ? -7.751 -3.191 -1.512 1.00 98.38 91 VAL A N 1
ATOM 639 C CA . VAL A 1 91 ? -7.025 -4.069 -0.586 1.00 98.38 91 VAL A CA 1
ATOM 640 C C . VAL A 1 91 ? -6.835 -3.390 0.773 1.00 98.38 91 VAL A C 1
ATOM 642 O O . VAL A 1 91 ? -7.178 -3.988 1.793 1.00 98.38 91 VAL A O 1
ATOM 645 N N . TRP A 1 92 ? -6.404 -2.127 0.804 1.00 98.38 92 TRP A N 1
ATOM 646 C CA . TRP A 1 92 ? -6.264 -1.354 2.046 1.00 98.38 92 TRP A CA 1
ATOM 647 C C . TRP A 1 92 ? -7.599 -1.108 2.757 1.00 98.38 92 TRP A C 1
ATOM 649 O O . TRP A 1 92 ? -7.730 -1.356 3.957 1.00 98.38 92 TRP A O 1
ATOM 659 N N . THR A 1 93 ? -8.616 -0.660 2.020 1.00 97.50 93 THR A N 1
ATOM 660 C CA . THR A 1 93 ? -9.943 -0.372 2.591 1.00 97.50 93 THR A CA 1
ATOM 661 C C . THR A 1 93 ? -10.653 -1.644 3.056 1.00 97.50 93 THR A C 1
ATOM 663 O O . THR A 1 93 ? -11.225 -1.668 4.146 1.00 97.50 93 THR A O 1
ATOM 666 N N . GLY A 1 94 ? -10.561 -2.728 2.281 1.00 96.94 94 GLY A N 1
ATOM 667 C CA . GLY A 1 94 ? -11.095 -4.040 2.639 1.00 96.94 94 GLY A CA 1
ATOM 668 C C . GLY A 1 94 ? -10.405 -4.655 3.856 1.00 96.94 94 GLY A C 1
ATOM 669 O O . GLY A 1 94 ? -11.080 -5.228 4.711 1.00 96.94 94 GLY A O 1
ATOM 670 N N . TRP A 1 95 ? -9.084 -4.496 3.983 1.00 97.38 95 TRP A N 1
ATOM 671 C CA . TRP A 1 95 ? -8.344 -4.921 5.173 1.00 97.38 95 TRP A CA 1
ATOM 672 C C . TRP A 1 95 ? -8.819 -4.201 6.431 1.00 97.38 95 TRP A C 1
ATOM 674 O O . TRP A 1 95 ? -9.166 -4.866 7.408 1.00 97.38 95 TRP A O 1
ATOM 684 N N . LEU A 1 96 ? -8.894 -2.867 6.404 1.00 95.31 96 LEU A N 1
ATOM 685 C CA . LEU A 1 96 ? -9.338 -2.102 7.568 1.00 95.31 96 LEU A CA 1
ATOM 686 C C . LEU A 1 96 ? -10.777 -2.469 7.958 1.00 95.31 96 LEU A C 1
ATOM 688 O O . LEU A 1 96 ? -11.058 -2.681 9.138 1.00 95.31 96 LEU A O 1
ATOM 692 N N . ALA A 1 97 ? -11.668 -2.638 6.974 1.00 94.00 97 ALA A N 1
ATOM 693 C CA . ALA A 1 97 ? -13.031 -3.106 7.210 1.00 94.00 97 ALA A CA 1
ATOM 694 C C . ALA A 1 97 ? -13.066 -4.506 7.854 1.00 94.00 97 ALA A C 1
ATOM 696 O O . ALA A 1 97 ? -13.842 -4.740 8.781 1.00 94.00 97 ALA A O 1
ATOM 697 N N . ALA A 1 98 ? -12.207 -5.430 7.412 1.00 94.56 98 ALA A N 1
ATOM 698 C CA . ALA A 1 98 ? -12.108 -6.769 7.988 1.00 94.56 98 ALA A CA 1
ATOM 699 C C . ALA A 1 98 ? -11.576 -6.749 9.431 1.00 94.56 98 ALA A C 1
ATOM 701 O O . ALA A 1 98 ? -12.115 -7.451 10.291 1.00 94.56 98 ALA A O 1
ATOM 702 N N . VAL A 1 99 ? -10.556 -5.932 9.719 1.00 94.38 99 VAL A N 1
ATOM 703 C CA . VAL A 1 99 ? -10.034 -5.752 11.083 1.00 94.38 99 VAL A CA 1
ATOM 704 C C . VAL A 1 99 ? -11.117 -5.175 11.992 1.00 94.38 99 VAL A C 1
ATOM 706 O O . VAL A 1 99 ? -11.345 -5.715 13.075 1.00 94.38 99 VAL A O 1
ATOM 709 N N . ALA A 1 100 ? -11.826 -4.137 11.538 1.00 91.94 100 ALA A N 1
ATOM 710 C CA . ALA A 1 100 ? -12.904 -3.502 12.292 1.00 91.94 100 ALA A CA 1
ATOM 711 C C . ALA A 1 100 ? -14.071 -4.465 12.568 1.00 91.94 100 ALA A C 1
ATOM 713 O O . ALA A 1 100 ? -14.570 -4.519 13.690 1.00 91.94 100 ALA A O 1
ATOM 714 N N . ALA A 1 101 ? -14.474 -5.268 11.578 1.00 92.94 101 ALA A N 1
ATOM 715 C CA . ALA A 1 101 ? -15.573 -6.223 11.716 1.00 92.94 101 ALA A CA 1
ATOM 716 C C . ALA A 1 101 ? -15.263 -7.367 12.695 1.00 92.94 101 ALA A C 1
ATOM 718 O O . ALA A 1 101 ? -16.156 -7.854 13.388 1.00 92.94 101 ALA A O 1
ATOM 719 N N . LEU A 1 102 ? -14.008 -7.822 12.740 1.00 94.00 102 LEU A N 1
ATOM 720 C CA . LEU A 1 102 ? -13.586 -8.916 13.617 1.00 94.00 102 LEU A CA 1
ATOM 721 C C . LEU A 1 102 ? -13.206 -8.438 15.023 1.00 94.00 102 LEU A C 1
ATOM 723 O O . LEU A 1 102 ? -13.410 -9.183 15.982 1.00 94.00 102 LEU A O 1
ATOM 727 N N . GLY A 1 103 ? -12.666 -7.222 15.136 1.00 90.50 103 GLY A N 1
ATOM 728 C CA . GLY A 1 103 ? -12.301 -6.573 16.390 1.00 90.50 103 GLY A CA 1
ATOM 729 C C . GLY A 1 103 ? -11.152 -7.236 17.162 1.00 90.50 103 GLY A C 1
ATOM 730 O O . GLY A 1 103 ? -10.831 -8.421 17.010 1.00 90.50 103 GLY A O 1
ATOM 731 N N . GLY A 1 104 ? -10.526 -6.447 18.037 1.00 88.50 104 GLY A N 1
ATOM 732 C CA . GLY A 1 104 ? -9.517 -6.913 18.989 1.00 88.50 104 GLY A CA 1
ATOM 733 C C . GLY A 1 104 ? -8.312 -7.637 18.358 1.00 88.50 104 GLY A C 1
ATOM 734 O O . GLY A 1 104 ? -8.032 -7.498 17.164 1.00 88.50 104 GLY A O 1
ATOM 735 N N . PRO A 1 105 ? -7.594 -8.462 19.146 1.00 88.88 105 PRO A N 1
ATOM 736 C CA . PRO A 1 105 ? -6.407 -9.179 18.671 1.00 88.88 105 PRO A CA 1
ATOM 737 C C . PRO A 1 105 ? -6.699 -10.169 17.537 1.00 88.88 105 PRO A C 1
ATOM 739 O O . PRO A 1 105 ? -5.865 -10.381 16.657 1.00 88.88 105 PRO A O 1
ATOM 742 N N . ARG A 1 106 ? -7.898 -10.770 17.529 1.00 90.44 106 ARG A N 1
ATOM 743 C CA . ARG A 1 106 ? -8.321 -11.692 16.467 1.00 90.44 106 ARG A CA 1
ATOM 744 C C . ARG A 1 106 ? -8.458 -10.964 15.133 1.00 90.44 106 ARG A C 1
ATOM 746 O O . ARG A 1 106 ? -7.991 -11.491 14.127 1.00 90.44 106 ARG A O 1
ATOM 753 N N . GLY A 1 107 ? -9.084 -9.787 15.126 1.00 91.88 107 GLY A N 1
ATOM 754 C CA . GLY A 1 107 ? -9.210 -8.961 13.931 1.00 91.88 107 GLY A CA 1
ATOM 755 C C . GLY A 1 107 ? -7.856 -8.517 13.400 1.00 91.88 107 GLY A C 1
ATOM 756 O O . GLY A 1 107 ? -7.607 -8.677 12.210 1.00 91.88 107 GLY A O 1
ATOM 757 N N . ALA A 1 108 ? -6.950 -8.081 14.279 1.00 91.31 108 ALA A N 1
ATOM 758 C CA . ALA A 1 108 ? -5.586 -7.724 13.892 1.00 91.31 108 ALA A CA 1
ATOM 759 C C . ALA A 1 108 ? -4.831 -8.906 13.254 1.00 91.31 108 ALA A C 1
ATOM 761 O O . ALA A 1 108 ? -4.263 -8.763 12.175 1.00 91.31 108 ALA A O 1
ATOM 762 N N . PHE A 1 109 ? -4.874 -10.094 13.868 1.00 92.25 109 PHE A N 1
ATOM 763 C CA . PHE A 1 109 ? -4.180 -11.275 13.345 1.00 92.25 109 PHE A CA 1
ATOM 764 C C . PHE A 1 109 ? -4.785 -11.786 12.030 1.00 92.25 109 PHE A C 1
ATOM 766 O O . PHE A 1 109 ? -4.078 -11.935 11.035 1.00 92.25 109 PHE A O 1
ATOM 773 N N . VAL A 1 110 ? -6.097 -12.050 12.003 1.00 95.25 110 VAL A N 1
ATOM 774 C CA . VAL A 1 110 ? -6.775 -12.593 10.814 1.00 95.25 110 VAL A CA 1
ATOM 775 C C . VAL A 1 110 ? -6.756 -11.577 9.674 1.00 95.25 110 VAL A C 1
ATOM 777 O O . VAL A 1 110 ? -6.470 -11.948 8.537 1.00 95.25 110 VAL A O 1
ATOM 780 N N . GLY A 1 111 ? -7.014 -10.304 9.981 1.00 95.62 111 GLY A N 1
ATOM 781 C CA . GLY A 1 111 ? -6.933 -9.205 9.026 1.00 95.62 111 GLY A CA 1
ATOM 782 C C . GLY A 1 111 ? -5.526 -9.056 8.459 1.00 95.62 111 GLY A C 1
ATOM 783 O O . GLY A 1 111 ? -5.383 -9.009 7.244 1.00 95.62 111 GLY A O 1
ATOM 784 N N . GLY A 1 112 ? -4.488 -9.073 9.301 1.00 95.38 112 GLY A N 1
ATOM 785 C CA . GLY A 1 112 ? -3.092 -9.006 8.859 1.00 95.38 112 GLY A CA 1
ATOM 786 C C . GLY A 1 112 ? -2.687 -10.167 7.942 1.00 95.38 112 GLY A C 1
ATOM 787 O O . GLY A 1 112 ? -2.068 -9.943 6.903 1.00 95.38 112 GLY A O 1
ATOM 788 N N . VAL A 1 113 ? -3.093 -11.403 8.260 1.00 96.31 113 VAL A N 1
ATOM 789 C CA . VAL A 1 113 ? -2.831 -12.574 7.399 1.00 96.31 113 VAL A CA 1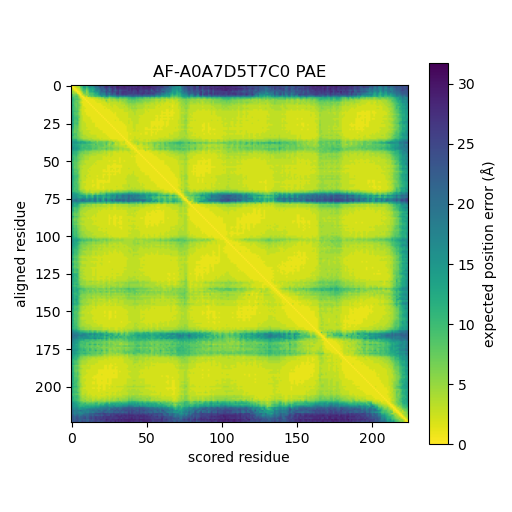
ATOM 790 C C . VAL A 1 113 ? -3.566 -12.459 6.062 1.00 96.31 113 VAL A C 1
ATOM 792 O O . VAL A 1 113 ? -2.962 -12.669 5.010 1.00 96.31 113 VAL A O 1
ATOM 795 N N . ALA A 1 114 ? -4.855 -12.109 6.079 1.00 97.31 114 ALA A N 1
ATOM 796 C CA . ALA A 1 114 ? -5.635 -11.924 4.856 1.00 97.31 114 ALA A CA 1
ATOM 797 C C . ALA A 1 114 ? -5.059 -10.797 3.983 1.00 97.31 114 ALA A C 1
ATOM 799 O O . ALA A 1 114 ? -4.979 -10.936 2.763 1.00 97.31 114 ALA A O 1
ATOM 800 N N . PHE A 1 115 ? -4.601 -9.716 4.614 1.00 98.12 115 PHE A N 1
ATOM 801 C CA . PHE A 1 115 ? -3.973 -8.585 3.947 1.00 98.12 115 PHE A CA 1
ATOM 802 C C . PHE A 1 115 ? -2.645 -8.961 3.300 1.00 98.12 115 PHE A C 1
ATOM 804 O O . PHE A 1 115 ? -2.442 -8.643 2.137 1.00 98.12 115 PHE A O 1
ATOM 811 N N . ALA A 1 116 ? -1.790 -9.732 3.977 1.00 97.75 116 ALA A N 1
ATOM 812 C CA . ALA A 1 116 ? -0.553 -10.234 3.380 1.00 97.75 116 ALA A CA 1
ATOM 813 C C . ALA A 1 116 ? -0.802 -11.069 2.112 1.00 97.75 116 ALA A C 1
ATOM 815 O O . ALA A 1 116 ? -0.080 -10.936 1.124 1.00 97.75 116 ALA A O 1
ATOM 816 N N . VAL A 1 117 ? -1.838 -11.918 2.122 1.00 97.62 117 VAL A N 1
ATOM 817 C CA . VAL A 1 117 ? -2.231 -12.712 0.946 1.00 97.62 117 VAL A CA 1
ATOM 818 C C . VAL A 1 117 ? -2.746 -11.808 -0.174 1.00 97.62 117 VAL A C 1
ATOM 820 O O . VAL A 1 117 ? -2.348 -11.978 -1.326 1.00 97.62 117 VAL A O 1
ATOM 823 N N . ALA A 1 118 ? -3.603 -10.839 0.154 1.00 98.19 118 ALA A N 1
ATOM 824 C CA . ALA A 1 118 ? -4.139 -9.888 -0.814 1.00 98.19 118 ALA A CA 1
ATOM 825 C C . ALA A 1 118 ? -3.034 -9.023 -1.444 1.00 98.19 118 ALA A C 1
ATOM 827 O O . ALA A 1 118 ? -3.006 -8.870 -2.664 1.00 98.19 118 ALA A O 1
ATOM 828 N N . LEU A 1 119 ? -2.085 -8.542 -0.635 1.00 98.06 119 LEU A N 1
ATOM 829 C CA . LEU A 1 119 ? -0.907 -7.805 -1.087 1.00 98.06 119 LEU A CA 1
ATOM 830 C C . LEU A 1 119 ? -0.014 -8.661 -1.985 1.00 98.06 119 LEU A C 1
ATOM 832 O O . LEU A 1 119 ? 0.405 -8.190 -3.029 1.00 98.06 119 LEU A O 1
ATOM 836 N N . ALA A 1 120 ? 0.220 -9.939 -1.673 1.00 97.25 120 ALA A N 1
ATOM 837 C CA . ALA A 1 120 ? 1.014 -10.802 -2.554 1.00 97.25 120 ALA A CA 1
ATOM 838 C C . ALA A 1 120 ? 0.410 -10.914 -3.968 1.00 97.25 120 ALA A C 1
ATOM 840 O O . ALA A 1 120 ? 1.141 -10.905 -4.963 1.00 97.25 120 ALA A O 1
ATOM 841 N N . VAL A 1 121 ? -0.922 -10.982 -4.072 1.00 97.75 121 VAL A N 1
ATOM 842 C CA . VAL A 1 121 ? -1.630 -10.972 -5.362 1.00 97.75 121 VAL A CA 1
ATOM 843 C C . VAL A 1 121 ? -1.546 -9.595 -6.027 1.00 97.75 121 VAL A C 1
ATOM 845 O O . VAL A 1 121 ? -1.202 -9.507 -7.207 1.00 97.75 121 VAL A O 1
ATOM 848 N N . GLN A 1 122 ? -1.822 -8.520 -5.285 1.00 97.62 122 GLN A N 1
ATOM 849 C CA . GLN A 1 122 ? -1.812 -7.155 -5.816 1.00 97.62 122 GLN A CA 1
ATOM 850 C C . GLN A 1 122 ? -0.405 -6.740 -6.280 1.00 97.62 122 GLN A C 1
ATOM 852 O O . GLN A 1 122 ? -0.262 -6.311 -7.423 1.00 97.62 122 GLN A O 1
ATOM 857 N N . HIS A 1 123 ? 0.640 -6.994 -5.493 1.00 97.00 123 HIS A N 1
ATOM 858 C CA . HIS A 1 123 ? 2.030 -6.719 -5.856 1.00 97.00 123 HIS A CA 1
ATOM 859 C C . HIS A 1 123 ? 2.482 -7.539 -7.071 1.00 97.00 123 HIS A C 1
ATOM 861 O O . HIS A 1 123 ? 3.285 -7.085 -7.885 1.00 97.00 123 HIS A O 1
ATOM 867 N N . THR A 1 124 ? 1.952 -8.755 -7.245 1.00 96.44 124 THR A N 1
ATOM 868 C CA . THR A 1 124 ? 2.186 -9.536 -8.470 1.00 96.44 124 THR A CA 1
ATOM 869 C C . THR A 1 124 ? 1.550 -8.854 -9.687 1.00 96.44 124 THR A C 1
ATOM 871 O O . THR A 1 124 ? 2.182 -8.754 -10.742 1.00 96.44 124 THR A O 1
ATOM 874 N N . ALA A 1 125 ? 0.323 -8.344 -9.548 1.00 95.69 125 ALA A N 1
ATOM 875 C CA . ALA A 1 125 ? -0.359 -7.599 -10.604 1.00 95.69 125 ALA A CA 1
ATOM 876 C C . ALA A 1 125 ? 0.335 -6.262 -10.927 1.00 95.69 125 ALA A C 1
ATOM 878 O O . ALA A 1 125 ? 0.387 -5.865 -12.093 1.00 95.69 125 ALA A O 1
ATOM 879 N N . GLU A 1 126 ? 0.907 -5.593 -9.929 1.00 95.06 126 GLU A N 1
ATOM 880 C CA . GLU A 1 126 ? 1.719 -4.390 -10.106 1.00 95.06 126 GLU A CA 1
ATOM 881 C C . GLU A 1 126 ? 2.993 -4.681 -10.908 1.00 95.06 126 GLU A C 1
ATOM 883 O O . GLU A 1 126 ? 3.257 -4.019 -11.914 1.00 95.06 126 GLU A O 1
ATOM 888 N N . VAL A 1 127 ? 3.746 -5.727 -10.549 1.00 94.06 127 VAL A N 1
ATOM 889 C CA . VAL A 1 127 ? 4.920 -6.159 -11.328 1.00 94.06 127 VAL A CA 1
ATOM 890 C C . VAL A 1 127 ? 4.522 -6.494 -12.771 1.00 94.06 127 VAL A C 1
ATOM 892 O O . VAL A 1 127 ? 5.225 -6.112 -13.712 1.00 94.06 127 VAL A O 1
ATOM 895 N N . ASP A 1 128 ? 3.367 -7.139 -12.970 1.00 93.00 128 ASP A N 1
ATOM 896 C CA . ASP A 1 128 ? 2.782 -7.373 -14.294 1.00 93.00 128 ASP A CA 1
ATOM 897 C C . ASP A 1 128 ? 2.505 -6.074 -15.060 1.00 93.00 128 ASP A C 1
ATOM 899 O O . ASP A 1 128 ? 2.852 -5.976 -16.243 1.00 93.00 128 ASP A O 1
ATOM 903 N N . ALA A 1 129 ? 1.934 -5.066 -14.402 1.00 92.25 129 ALA A N 1
ATOM 904 C CA . ALA A 1 129 ? 1.673 -3.763 -14.998 1.00 92.25 129 ALA A CA 1
ATOM 905 C C . ALA A 1 129 ? 2.973 -3.069 -15.429 1.00 92.25 129 ALA A C 1
ATOM 907 O O . ALA A 1 129 ? 3.090 -2.657 -16.589 1.00 92.25 129 ALA A O 1
ATOM 908 N N . LEU A 1 130 ? 3.966 -3.018 -14.534 1.00 91.00 130 LEU A N 1
ATOM 909 C CA . LEU A 1 130 ? 5.254 -2.346 -14.731 1.00 91.00 130 LEU A CA 1
ATOM 910 C C . LEU A 1 130 ? 6.065 -2.945 -15.884 1.00 91.00 130 LEU A C 1
ATOM 912 O O . LEU A 1 130 ? 6.741 -2.223 -16.617 1.00 91.00 130 LEU A O 1
ATOM 916 N N . ARG A 1 131 ? 5.971 -4.263 -16.093 1.00 88.69 131 ARG A N 1
ATOM 917 C CA . ARG A 1 131 ? 6.630 -4.958 -17.215 1.00 88.69 131 ARG A CA 1
ATOM 918 C C . ARG A 1 131 ? 5.796 -4.994 -18.500 1.00 88.69 131 ARG A C 1
ATOM 920 O O . ARG A 1 131 ? 6.198 -5.641 -19.476 1.00 88.69 131 ARG A O 1
ATOM 927 N N . GLY A 1 132 ? 4.618 -4.369 -18.502 1.00 87.62 132 GLY A N 1
ATOM 928 C CA . GLY A 1 132 ? 3.691 -4.324 -19.633 1.00 87.62 132 GLY A CA 1
ATOM 929 C C . GLY A 1 132 ? 2.989 -5.652 -19.947 1.00 87.62 132 GLY A C 1
ATOM 930 O O . GLY A 1 132 ? 2.536 -5.846 -21.075 1.00 87.62 132 GLY A O 1
ATOM 931 N N . ALA A 1 133 ? 2.923 -6.581 -18.990 1.00 89.12 133 ALA A N 1
ATOM 932 C CA . ALA A 1 133 ? 2.147 -7.813 -19.106 1.00 89.12 133 ALA A CA 1
ATOM 933 C C . ALA A 1 133 ? 0.640 -7.557 -18.882 1.00 89.12 133 ALA A C 1
ATOM 935 O O . ALA A 1 133 ? 0.254 -6.519 -18.339 1.00 89.12 133 ALA A O 1
ATOM 936 N N . PRO A 1 134 ? -0.242 -8.484 -19.300 1.00 89.25 134 PRO A N 1
ATOM 937 C CA . PRO A 1 134 ? -1.618 -8.509 -18.814 1.00 89.25 134 PRO A CA 1
ATOM 938 C C . PRO A 1 134 ? -1.647 -8.649 -17.285 1.00 89.25 134 PRO A C 1
ATOM 940 O O . PRO A 1 134 ? -0.873 -9.433 -16.737 1.00 89.25 134 PRO A O 1
ATOM 943 N N . LEU A 1 135 ? -2.543 -7.918 -16.617 1.00 89.12 135 LEU A N 1
ATOM 944 C CA . LEU A 1 135 ? -2.751 -8.050 -15.172 1.00 89.12 135 LEU A CA 1
ATOM 945 C C . LEU A 1 135 ? -3.233 -9.469 -14.849 1.00 89.12 135 LEU A C 1
ATOM 947 O O . LEU A 1 135 ? -4.097 -9.998 -15.551 1.00 89.12 135 LEU A O 1
ATOM 951 N N . GLY A 1 136 ? -2.682 -10.079 -13.799 1.00 86.56 136 GLY A N 1
ATOM 952 C CA . GLY A 1 136 ? -3.056 -11.433 -13.386 1.00 86.56 136 GLY A CA 1
ATOM 953 C C . GLY A 1 136 ? -2.524 -12.528 -14.313 1.00 86.56 136 GLY A C 1
ATOM 954 O O . GLY A 1 136 ? -3.022 -13.652 -14.286 1.00 86.56 136 GLY A O 1
ATOM 955 N N . SER A 1 137 ? -1.498 -12.231 -15.122 1.00 89.81 137 SER A N 1
ATOM 956 C CA . SER A 1 137 ? -0.786 -13.271 -15.877 1.00 89.81 137 SER A CA 1
ATOM 957 C C . SER A 1 137 ? -0.157 -14.312 -14.943 1.00 89.81 137 SER A C 1
ATOM 959 O O . SER A 1 137 ? 0.022 -15.472 -15.318 1.00 89.81 137 SER A O 1
ATOM 961 N N . ARG A 1 138 ? 0.132 -13.894 -13.705 1.00 91.25 138 ARG A N 1
ATOM 962 C CA . ARG A 1 138 ? 0.406 -14.736 -12.543 1.00 91.25 138 ARG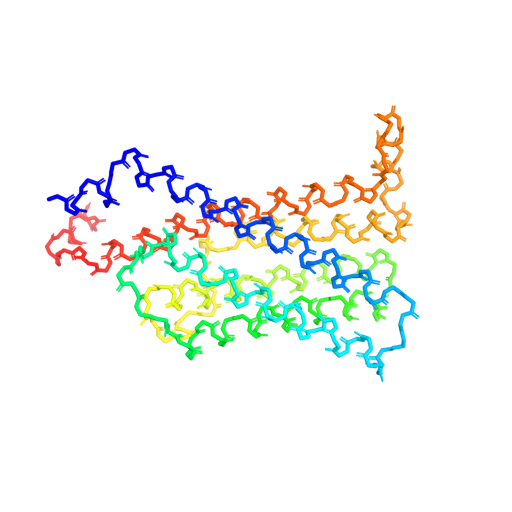 A CA 1
ATOM 963 C C . ARG A 1 138 ? -0.524 -14.301 -11.413 1.00 91.25 138 ARG A C 1
ATOM 965 O O . ARG A 1 138 ? -0.726 -13.109 -11.213 1.00 91.25 138 ARG A O 1
ATOM 972 N N . LEU A 1 139 ? -1.071 -15.264 -10.673 1.00 91.94 139 LEU A N 1
ATOM 973 C CA . LEU A 1 139 ? -1.852 -14.956 -9.472 1.00 91.94 139 LEU A CA 1
ATOM 974 C C . LEU A 1 139 ? -0.933 -14.521 -8.322 1.00 91.94 139 LEU A C 1
ATOM 976 O O . LEU A 1 139 ? -1.242 -13.577 -7.612 1.00 91.94 139 LEU A O 1
ATOM 980 N N . VAL A 1 140 ? 0.190 -15.223 -8.150 1.00 93.00 140 VAL A N 1
ATOM 981 C CA . VAL A 1 140 ? 1.201 -14.953 -7.123 1.00 93.00 140 VAL A CA 1
ATOM 982 C C . VAL A 1 140 ? 2.580 -15.223 -7.712 1.00 93.00 140 VAL A C 1
ATOM 984 O O . VAL A 1 140 ? 2.785 -16.246 -8.371 1.00 93.00 140 VAL A O 1
ATOM 987 N N . ASP A 1 141 ? 3.522 -14.327 -7.446 1.00 92.62 141 ASP A N 1
ATOM 988 C CA . ASP A 1 141 ? 4.942 -14.526 -7.702 1.00 92.62 141 ASP A CA 1
ATOM 989 C C . ASP A 1 141 ? 5.701 -14.668 -6.368 1.00 92.62 141 ASP A C 1
ATOM 991 O O . ASP A 1 141 ? 5.616 -13.783 -5.517 1.00 92.62 141 ASP A O 1
ATOM 995 N N . PRO A 1 142 ? 6.465 -15.751 -6.138 1.00 93.06 142 PRO A N 1
ATOM 996 C CA . PRO A 1 142 ? 7.253 -15.908 -4.918 1.00 93.06 142 PRO A CA 1
ATOM 997 C C . PRO A 1 142 ? 8.185 -14.727 -4.611 1.00 93.06 142 PRO A C 1
ATOM 999 O O . PRO A 1 142 ? 8.485 -14.491 -3.440 1.00 93.06 142 PRO A O 1
ATOM 1002 N N . SER A 1 143 ? 8.630 -13.965 -5.622 1.00 92.38 143 SER A N 1
ATOM 1003 C CA . SER A 1 143 ? 9.469 -12.785 -5.388 1.00 92.38 143 SER A CA 1
ATOM 1004 C C . SER A 1 143 ? 8.737 -11.632 -4.699 1.00 92.38 143 SER A C 1
ATOM 1006 O O . SER A 1 143 ? 9.402 -10.754 -4.154 1.00 92.38 143 SER A O 1
ATOM 1008 N N . THR A 1 144 ? 7.399 -11.618 -4.716 1.00 92.38 144 THR A N 1
ATOM 1009 C CA . THR A 1 144 ? 6.590 -10.551 -4.105 1.00 92.38 144 THR A CA 1
ATOM 1010 C C . THR A 1 144 ? 6.153 -10.864 -2.680 1.00 92.38 144 THR A C 1
ATOM 1012 O O . THR A 1 144 ? 5.921 -9.957 -1.881 1.00 92.38 144 THR A O 1
ATOM 1015 N N . VAL A 1 145 ? 6.124 -12.146 -2.307 1.00 94.88 145 VAL A N 1
ATOM 1016 C CA . VAL A 1 145 ? 5.646 -12.613 -0.996 1.00 94.88 145 VAL A CA 1
ATOM 1017 C C . VAL A 1 145 ? 6.417 -11.975 0.161 1.00 94.88 145 VAL A C 1
ATOM 1019 O O . VAL A 1 145 ? 5.812 -11.534 1.134 1.00 94.88 145 VAL A O 1
ATOM 1022 N N . GLY A 1 146 ? 7.747 -11.901 0.055 1.00 94.25 146 GLY A N 1
ATOM 1023 C CA . GLY A 1 146 ? 8.601 -11.430 1.146 1.00 94.25 146 GLY A CA 1
ATOM 1024 C C . GLY A 1 146 ? 8.285 -9.999 1.576 1.00 94.25 146 GLY A C 1
ATOM 1025 O O . GLY A 1 146 ? 8.044 -9.755 2.755 1.00 94.25 146 GLY A O 1
ATOM 1026 N N . TYR A 1 147 ? 8.239 -9.063 0.627 1.00 94.00 147 TYR A N 1
ATOM 1027 C CA . TYR A 1 147 ? 7.934 -7.674 0.958 1.00 94.00 147 TYR A CA 1
ATOM 1028 C C . TYR A 1 147 ? 6.441 -7.450 1.234 1.00 94.00 147 TYR A C 1
ATOM 1030 O O . TYR A 1 147 ? 6.124 -6.647 2.097 1.00 94.00 147 TYR A O 1
ATOM 1038 N N . SER A 1 148 ? 5.537 -8.247 0.648 1.00 96.75 148 SER A N 1
ATOM 1039 C CA . SER A 1 148 ? 4.105 -8.231 1.010 1.00 96.75 148 SER A CA 1
ATOM 1040 C C . SER A 1 148 ? 3.870 -8.542 2.491 1.00 96.75 148 SER A C 1
ATOM 1042 O O . SER A 1 148 ? 3.035 -7.918 3.143 1.00 96.75 148 SER A O 1
ATOM 1044 N N . LEU A 1 149 ? 4.622 -9.503 3.042 1.00 97.62 149 LEU A N 1
ATOM 1045 C CA . LEU A 1 149 ? 4.575 -9.834 4.468 1.00 97.62 149 LEU A CA 1
ATOM 1046 C C . LEU A 1 149 ? 5.110 -8.690 5.333 1.00 97.62 149 LEU A C 1
ATOM 1048 O O . LEU A 1 149 ? 4.548 -8.420 6.392 1.00 97.62 149 LEU A O 1
ATOM 1052 N N . VAL A 1 150 ? 6.173 -8.015 4.884 1.00 97.75 150 VAL A N 1
ATOM 1053 C CA . VAL A 1 150 ? 6.737 -6.850 5.581 1.00 97.75 150 VAL A CA 1
ATOM 1054 C C . VAL A 1 150 ? 5.727 -5.703 5.610 1.00 97.75 150 VAL A C 1
ATOM 1056 O O . VAL A 1 150 ? 5.467 -5.175 6.690 1.00 97.75 150 VAL A O 1
ATOM 1059 N N . THR A 1 151 ? 5.100 -5.374 4.478 1.00 98.00 151 THR A N 1
ATOM 1060 C CA . THR A 1 151 ? 4.043 -4.355 4.388 1.00 98.00 151 THR A CA 1
ATOM 1061 C C . THR A 1 151 ? 2.874 -4.684 5.305 1.00 98.00 151 THR A C 1
ATOM 1063 O O . THR A 1 151 ? 2.472 -3.852 6.116 1.00 98.00 151 THR A O 1
ATOM 1066 N N . ALA A 1 152 ? 2.366 -5.919 5.257 1.00 97.62 152 ALA A N 1
ATOM 1067 C CA . ALA A 1 152 ? 1.255 -6.334 6.107 1.00 97.62 152 ALA A CA 1
ATOM 1068 C C . ALA A 1 152 ? 1.600 -6.267 7.603 1.00 97.62 152 ALA A C 1
ATOM 1070 O O . ALA A 1 152 ? 0.774 -5.836 8.413 1.00 97.62 152 ALA A O 1
ATOM 1071 N N . ALA A 1 153 ? 2.819 -6.662 7.981 1.00 96.50 153 ALA A N 1
ATOM 1072 C CA . ALA A 1 153 ? 3.299 -6.561 9.355 1.00 96.50 153 ALA A CA 1
ATOM 1073 C C . ALA A 1 153 ? 3.428 -5.096 9.804 1.00 96.50 153 ALA A C 1
ATOM 1075 O O . ALA A 1 153 ? 2.954 -4.756 10.888 1.00 96.50 153 ALA A O 1
ATOM 1076 N N . GLY A 1 154 ? 4.002 -4.225 8.967 1.00 96.88 154 GLY A N 1
ATOM 1077 C CA . GLY A 1 154 ? 4.120 -2.790 9.236 1.00 96.88 154 GLY A CA 1
ATOM 1078 C C . GLY A 1 154 ? 2.761 -2.109 9.386 1.00 96.88 154 GLY A C 1
ATOM 1079 O O . GLY A 1 154 ? 2.537 -1.396 10.359 1.00 96.88 154 GLY A O 1
ATOM 1080 N N . ALA A 1 155 ? 1.820 -2.404 8.487 1.00 96.62 155 ALA A N 1
ATOM 1081 C CA . ALA A 1 155 ? 0.447 -1.911 8.550 1.00 96.62 155 ALA A CA 1
ATOM 1082 C C . ALA A 1 155 ? -0.287 -2.377 9.816 1.00 96.62 155 ALA A C 1
ATOM 1084 O O . ALA A 1 155 ? -0.958 -1.586 10.476 1.00 96.62 155 ALA A O 1
ATOM 1085 N N . THR A 1 156 ? -0.125 -3.651 10.189 1.00 95.19 156 THR A N 1
ATOM 1086 C CA . THR A 1 156 ? -0.733 -4.215 11.404 1.00 95.19 156 THR A CA 1
ATOM 1087 C C . THR A 1 156 ? -0.149 -3.579 12.666 1.00 95.19 156 THR A C 1
ATOM 1089 O O . THR A 1 156 ? -0.901 -3.240 13.576 1.00 95.19 156 THR A O 1
ATOM 1092 N N . ALA A 1 157 ? 1.173 -3.383 12.720 1.00 93.56 157 ALA A N 1
ATOM 1093 C CA . ALA A 1 157 ? 1.840 -2.721 13.839 1.00 93.56 157 ALA A CA 1
ATOM 1094 C C . ALA A 1 157 ? 1.409 -1.255 13.970 1.00 93.56 157 ALA A C 1
ATOM 1096 O O . ALA A 1 157 ? 1.096 -0.807 15.072 1.00 93.56 157 ALA A O 1
ATOM 1097 N N . TRP A 1 158 ? 1.336 -0.535 12.847 1.00 95.75 158 TRP A N 1
ATOM 1098 C CA . TRP A 1 158 ? 0.840 0.836 12.800 1.00 95.75 158 TRP A CA 1
ATOM 1099 C C . TRP A 1 158 ? -0.582 0.943 13.335 1.00 95.75 158 TRP A C 1
ATOM 1101 O O . TRP A 1 158 ? -0.808 1.670 14.296 1.00 95.75 158 TRP A O 1
ATOM 1111 N N . LEU A 1 159 ? -1.517 0.162 12.786 1.00 93.50 159 LEU A N 1
ATOM 1112 C CA . LEU A 1 159 ? -2.911 0.196 13.220 1.00 93.50 159 LEU A CA 1
ATOM 1113 C C . LEU A 1 159 ? -3.057 -0.185 14.699 1.00 93.50 159 LEU A C 1
ATOM 1115 O O . LEU A 1 159 ? -3.861 0.410 15.411 1.00 93.50 159 LEU A O 1
ATOM 1119 N N . ALA A 1 160 ? -2.285 -1.163 15.179 1.00 92.00 160 ALA A N 1
ATOM 1120 C CA . ALA A 1 160 ? -2.345 -1.590 16.573 1.00 92.00 160 ALA A CA 1
ATOM 1121 C C . ALA A 1 160 ? -1.871 -0.508 17.549 1.00 92.00 160 ALA A C 1
ATOM 1123 O O . ALA A 1 160 ? -2.492 -0.338 18.598 1.00 92.00 160 ALA A O 1
ATOM 1124 N N . LEU A 1 161 ? -0.810 0.223 17.198 1.00 92.19 161 LEU A N 1
ATOM 1125 C CA . LEU A 1 161 ? -0.319 1.350 17.989 1.00 92.19 161 LEU A CA 1
ATOM 1126 C C . LEU A 1 161 ? -1.259 2.557 17.909 1.00 92.19 161 LEU A C 1
ATOM 1128 O O . LEU A 1 161 ? -1.520 3.170 18.936 1.00 92.19 161 LEU A O 1
ATOM 1132 N N . GLU A 1 162 ? -1.822 2.842 16.732 1.00 91.50 162 GLU A N 1
ATOM 1133 C CA . GLU A 1 162 ? -2.788 3.933 16.534 1.00 91.50 162 GLU A CA 1
ATOM 1134 C C . GLU A 1 162 ? -4.085 3.722 17.331 1.00 91.50 162 GLU A C 1
ATOM 1136 O O . GLU A 1 162 ? -4.678 4.657 17.857 1.00 91.50 162 GLU A O 1
ATOM 1141 N N . THR A 1 163 ? -4.548 2.473 17.424 1.00 88.12 163 THR A N 1
ATOM 1142 C CA . THR A 1 163 ? -5.828 2.132 18.069 1.00 88.12 163 THR A CA 1
ATOM 1143 C C . THR A 1 163 ? -5.689 1.710 19.530 1.00 88.12 163 THR A C 1
ATOM 1145 O O . THR A 1 163 ? -6.698 1.422 20.176 1.00 88.12 163 THR A O 1
ATOM 1148 N N . GLY A 1 164 ? -4.464 1.651 20.062 1.00 84.25 164 GLY A N 1
ATOM 1149 C CA . GLY A 1 164 ? -4.208 1.228 21.439 1.00 84.25 164 GLY A CA 1
ATOM 1150 C C . GLY A 1 164 ? -4.624 -0.221 21.718 1.00 84.25 164 GLY A C 1
ATOM 1151 O O . GLY A 1 164 ? -5.180 -0.519 22.776 1.00 84.25 164 GLY A O 1
ATOM 1152 N N . LEU A 1 165 ? -4.403 -1.140 20.771 1.00 82.44 165 LEU A N 1
ATOM 1153 C CA . LEU A 1 165 ? -4.685 -2.561 20.997 1.00 82.44 165 LEU A CA 1
ATOM 1154 C C . LEU A 1 165 ? -3.833 -3.090 22.165 1.00 82.44 165 LEU A C 1
ATOM 1156 O O . LEU A 1 165 ? -2.613 -3.117 22.072 1.00 82.44 165 LEU A O 1
ATOM 1160 N N . ALA A 1 166 ? -4.464 -3.624 23.218 1.00 67.94 166 ALA A N 1
ATOM 1161 C CA . ALA A 1 166 ? -3.775 -4.087 24.438 1.00 67.94 166 ALA A CA 1
ATOM 1162 C C . ALA A 1 166 ? -2.628 -5.097 24.195 1.00 67.94 166 ALA A C 1
ATOM 1164 O O . ALA A 1 166 ? -1.701 -5.237 24.987 1.00 67.94 166 ALA A O 1
ATOM 1165 N N . SER A 1 167 ? -2.650 -5.822 23.071 1.00 72.25 167 SER A N 1
ATOM 1166 C CA . SER A 1 167 ? -1.565 -6.734 22.688 1.00 72.25 167 SER A CA 1
ATOM 1167 C C . SER A 1 167 ? -0.235 -6.038 22.362 1.00 72.25 167 SER A C 1
ATOM 1169 O O . SER A 1 167 ? 0.781 -6.724 22.285 1.00 72.25 167 SER A O 1
ATOM 1171 N N . VAL A 1 168 ? -0.222 -4.716 22.148 1.00 77.00 168 VAL A N 1
ATOM 1172 C CA . VAL A 1 168 ? 0.999 -3.931 21.896 1.00 77.00 168 VAL A CA 1
ATOM 1173 C C . VAL A 1 168 ? 1.460 -3.109 23.103 1.00 77.00 168 VAL A C 1
ATOM 1175 O O . VAL A 1 168 ? 2.407 -2.340 22.961 1.00 77.00 168 VAL A O 1
ATOM 1178 N N . ASP A 1 169 ? 0.885 -3.317 24.294 1.00 80.06 169 ASP A N 1
ATOM 1179 C CA . ASP A 1 169 ? 1.273 -2.610 25.526 1.00 80.06 169 ASP A CA 1
ATOM 1180 C C . ASP A 1 169 ? 2.794 -2.592 25.781 1.00 80.06 169 ASP A C 1
ATOM 1182 O O . ASP A 1 169 ? 3.319 -1.524 26.092 1.00 80.06 169 ASP A O 1
ATOM 1186 N N . PRO A 1 170 ? 3.559 -3.692 25.585 1.00 83.81 170 PRO A N 1
ATOM 1187 C CA . PRO A 1 170 ? 5.013 -3.645 25.757 1.00 83.81 170 PRO A CA 1
ATOM 1188 C C . PRO A 1 170 ? 5.712 -2.710 24.761 1.00 83.81 170 PRO A C 1
ATOM 1190 O O . PRO A 1 170 ? 6.678 -2.040 25.112 1.00 83.81 170 PRO A O 1
ATOM 1193 N N . LEU A 1 171 ? 5.231 -2.656 23.516 1.00 79.62 171 LEU A N 1
ATOM 1194 C CA . LEU A 1 171 ? 5.796 -1.807 22.468 1.00 79.62 171 LEU A CA 1
ATOM 1195 C C . LEU A 1 171 ? 5.430 -0.334 22.700 1.00 79.62 171 LEU A C 1
ATOM 1197 O O . LEU A 1 171 ? 6.276 0.542 22.541 1.00 79.62 171 LEU A O 1
ATOM 1201 N N . ALA A 1 172 ? 4.191 -0.073 23.123 1.00 83.69 172 ALA A N 1
ATOM 1202 C CA . ALA A 1 172 ? 3.729 1.256 23.506 1.00 83.69 172 ALA A CA 1
ATOM 1203 C C . ALA A 1 172 ? 4.476 1.783 24.744 1.00 83.69 172 ALA A C 1
ATOM 1205 O O . ALA A 1 172 ? 4.867 2.948 24.768 1.00 83.69 172 ALA A O 1
ATOM 1206 N N . ALA A 1 173 ? 4.749 0.924 25.732 1.00 86.81 173 ALA A N 1
ATOM 1207 C CA . ALA A 1 173 ? 5.558 1.270 26.898 1.00 86.81 173 ALA A CA 1
ATOM 1208 C C . ALA A 1 173 ? 7.000 1.627 26.506 1.00 86.81 173 ALA A C 1
ATOM 1210 O O . ALA A 1 173 ? 7.499 2.668 26.918 1.00 86.81 173 ALA A O 1
ATOM 1211 N N . LEU A 1 174 ? 7.639 0.836 25.635 1.00 87.38 174 LEU A N 1
ATOM 1212 C CA . LEU A 1 174 ? 8.977 1.151 25.116 1.00 87.38 174 LEU A CA 1
ATOM 1213 C C . LEU A 1 174 ? 9.016 2.489 24.360 1.00 87.38 174 LEU A C 1
ATOM 1215 O O . LEU A 1 174 ? 9.985 3.237 24.486 1.00 87.38 174 LEU A O 1
ATOM 1219 N N . ALA A 1 175 ? 7.976 2.796 23.579 1.00 87.06 175 ALA A N 1
ATOM 1220 C CA . ALA A 1 175 ? 7.851 4.085 22.902 1.00 87.06 175 ALA A CA 1
ATOM 1221 C C . ALA A 1 175 ? 7.757 5.238 23.913 1.00 87.06 175 ALA A C 1
ATOM 1223 O O . ALA A 1 175 ? 8.500 6.215 23.799 1.00 87.06 175 ALA A O 1
ATOM 1224 N N . ALA A 1 176 ? 6.902 5.087 24.929 1.00 87.88 176 ALA A N 1
ATOM 1225 C CA . ALA A 1 176 ? 6.712 6.076 25.983 1.00 87.88 176 ALA A CA 1
ATOM 1226 C C . ALA A 1 176 ? 7.990 6.303 26.810 1.00 87.88 176 ALA A C 1
ATOM 1228 O O . ALA A 1 176 ? 8.358 7.453 27.052 1.00 87.88 176 ALA A O 1
ATOM 1229 N N . ASP A 1 177 ? 8.712 5.236 27.167 1.00 92.69 177 ASP A N 1
ATOM 1230 C CA . ASP A 1 177 ? 9.994 5.303 27.884 1.00 92.69 177 ASP A CA 1
ATOM 1231 C C . ASP A 1 177 ? 11.067 6.058 27.082 1.00 92.69 177 ASP A C 1
ATOM 1233 O O . ASP A 1 177 ? 11.916 6.749 27.648 1.00 92.69 177 ASP A O 1
ATOM 1237 N N . ALA A 1 178 ? 11.013 5.965 25.752 1.00 90.19 178 ALA A N 1
ATOM 1238 C CA . ALA A 1 178 ? 11.876 6.708 24.839 1.00 90.19 178 ALA A CA 1
ATOM 1239 C C . ALA A 1 178 ? 11.366 8.132 24.521 1.00 90.19 178 ALA A C 1
ATOM 1241 O O . ALA A 1 178 ? 12.023 8.860 23.776 1.00 90.19 178 ALA A O 1
ATOM 1242 N N . GLY A 1 179 ? 10.223 8.547 25.080 1.00 92.31 179 GLY A N 1
ATOM 1243 C CA . GLY A 1 179 ? 9.631 9.872 24.879 1.00 92.31 179 GLY A CA 1
ATOM 1244 C C . GLY A 1 179 ? 8.877 10.049 23.556 1.00 92.31 179 GLY A C 1
ATOM 1245 O O . GLY A 1 179 ? 8.652 11.184 23.137 1.00 92.31 179 GLY A O 1
ATOM 1246 N N . PHE A 1 180 ? 8.491 8.957 22.891 1.00 92.75 180 PHE A N 1
ATOM 1247 C CA . PHE A 1 180 ? 7.720 8.982 21.647 1.00 92.75 180 PHE A CA 1
ATOM 1248 C C . PHE A 1 180 ? 6.255 8.610 21.881 1.00 92.75 180 PHE A C 1
ATOM 1250 O O . PHE A 1 180 ? 5.938 7.722 22.671 1.00 92.75 180 PHE A O 1
ATOM 1257 N N . ALA A 1 181 ? 5.359 9.256 21.134 1.00 92.00 181 ALA A N 1
ATOM 1258 C CA . ALA A 1 181 ? 3.962 8.846 21.076 1.00 92.00 181 ALA A CA 1
ATOM 1259 C C . ALA A 1 181 ? 3.844 7.500 20.318 1.00 92.00 181 ALA A C 1
ATOM 1261 O O . ALA A 1 181 ? 4.488 7.352 19.268 1.00 92.00 181 ALA A O 1
ATOM 1262 N N . PRO A 1 182 ? 3.068 6.513 20.809 1.00 91.06 182 PRO A N 1
ATOM 1263 C CA . PRO A 1 182 ? 2.904 5.209 20.157 1.00 91.06 182 PRO A CA 1
ATOM 1264 C C . PRO A 1 182 ? 2.503 5.305 18.678 1.00 91.06 182 PRO A C 1
ATOM 1266 O O . PRO A 1 182 ? 3.056 4.594 17.840 1.00 91.06 182 PRO A O 1
ATOM 1269 N N . GLU A 1 183 ? 1.624 6.246 18.341 1.00 91.69 183 GLU A N 1
ATOM 1270 C CA . GLU A 1 183 ? 1.139 6.535 16.987 1.00 91.69 183 GLU A CA 1
ATOM 1271 C C . GLU A 1 183 ? 2.296 6.934 16.056 1.00 91.69 183 GLU A C 1
ATOM 1273 O O . GLU A 1 183 ? 2.381 6.501 14.906 1.00 91.69 183 GLU A O 1
ATOM 1278 N N . THR A 1 184 ? 3.268 7.693 16.579 1.00 93.38 184 THR A N 1
ATOM 1279 C CA . THR A 1 184 ? 4.467 8.093 15.825 1.00 93.38 184 THR A CA 1
ATOM 1280 C C . THR A 1 184 ? 5.344 6.886 15.512 1.00 93.38 184 THR A C 1
ATOM 1282 O O . THR A 1 184 ? 5.833 6.749 14.392 1.00 93.38 184 THR A O 1
ATOM 1285 N N . VAL A 1 185 ? 5.522 5.980 16.476 1.00 93.50 185 VAL A N 1
ATOM 128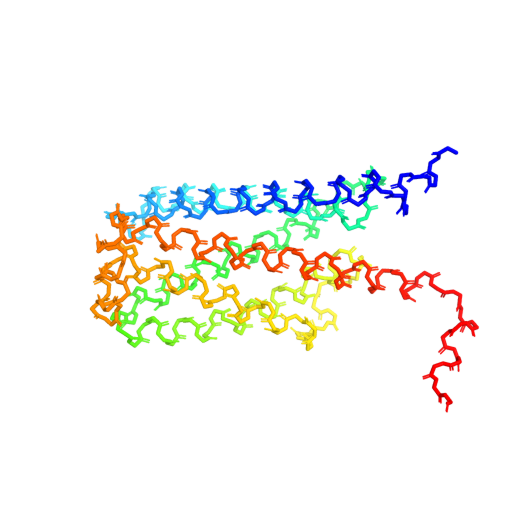6 C CA . VAL A 1 185 ? 6.278 4.735 16.267 1.00 93.50 185 VAL A CA 1
ATOM 1287 C C . VAL A 1 185 ? 5.563 3.829 15.266 1.00 93.50 185 VAL A C 1
ATOM 1289 O O . VAL A 1 185 ? 6.215 3.246 14.399 1.00 93.50 185 VAL A O 1
ATOM 1292 N N . GLY A 1 186 ? 4.231 3.765 15.329 1.00 94.56 186 GLY A N 1
ATOM 1293 C CA . GLY A 1 186 ? 3.407 3.048 14.362 1.00 94.56 186 GLY A CA 1
ATOM 1294 C C . GLY A 1 186 ? 3.603 3.574 12.944 1.00 94.56 186 GLY A C 1
ATOM 1295 O O . GLY A 1 186 ? 3.917 2.799 12.041 1.00 94.56 186 GLY A O 1
ATOM 1296 N N . LEU A 1 187 ? 3.507 4.891 12.752 1.00 95.75 187 LEU A N 1
ATOM 1297 C CA . LEU A 1 187 ? 3.729 5.519 11.451 1.00 95.75 187 LEU A CA 1
ATOM 1298 C C . LEU A 1 187 ? 5.150 5.274 10.924 1.00 95.75 187 LEU A C 1
ATOM 1300 O O . LEU A 1 187 ? 5.328 4.977 9.744 1.00 95.75 187 LEU A O 1
ATOM 1304 N N . VAL A 1 188 ? 6.167 5.349 11.787 1.00 96.06 188 VAL A N 1
ATOM 1305 C CA . VAL A 1 188 ? 7.556 5.038 11.411 1.00 96.06 188 VAL A CA 1
ATOM 1306 C C . VAL A 1 188 ? 7.699 3.575 10.983 1.00 96.06 188 VAL A C 1
ATOM 1308 O O . VAL A 1 188 ? 8.373 3.300 9.990 1.00 96.06 188 VAL A O 1
ATOM 1311 N N . ALA A 1 189 ? 7.050 2.639 11.681 1.00 95.62 189 ALA A N 1
ATOM 1312 C CA . ALA A 1 189 ? 7.060 1.225 11.316 1.00 95.62 189 ALA A CA 1
ATOM 1313 C C . ALA A 1 189 ? 6.389 0.977 9.954 1.00 95.62 189 ALA A C 1
ATOM 1315 O O . ALA A 1 189 ? 6.950 0.258 9.125 1.00 95.62 189 ALA A O 1
ATOM 1316 N N . LEU A 1 190 ? 5.240 1.612 9.692 1.00 97.69 190 LEU A N 1
ATOM 1317 C CA . LEU A 1 190 ? 4.584 1.571 8.382 1.00 97.69 190 LEU A CA 1
ATOM 1318 C C . LEU A 1 190 ? 5.490 2.156 7.292 1.00 97.69 190 LEU A C 1
ATOM 1320 O O . LEU A 1 190 ? 5.725 1.501 6.283 1.00 97.69 190 LEU A O 1
ATOM 1324 N N . ALA A 1 191 ? 6.041 3.353 7.500 1.00 98.12 191 ALA A N 1
ATOM 1325 C CA . ALA A 1 191 ? 6.908 4.005 6.522 1.00 98.12 191 ALA A CA 1
ATOM 1326 C C . ALA A 1 191 ? 8.164 3.171 6.216 1.00 98.12 191 ALA A C 1
ATOM 1328 O O . ALA A 1 191 ? 8.582 3.080 5.064 1.00 98.12 191 ALA A O 1
ATOM 1329 N N . ALA A 1 192 ? 8.753 2.521 7.224 1.00 98.19 192 ALA A N 1
ATOM 1330 C CA . ALA A 1 192 ? 9.873 1.605 7.029 1.00 98.19 192 ALA A CA 1
ATOM 1331 C C . ALA A 1 192 ? 9.469 0.365 6.214 1.00 98.19 192 ALA A C 1
ATOM 1333 O O . ALA A 1 192 ? 10.230 -0.069 5.349 1.00 98.19 192 ALA A O 1
ATOM 1334 N N . ALA A 1 193 ? 8.280 -0.190 6.460 1.00 98.25 193 ALA A N 1
ATOM 1335 C CA . ALA A 1 193 ? 7.764 -1.327 5.707 1.00 98.25 193 ALA A CA 1
ATOM 1336 C C . ALA A 1 193 ? 7.489 -0.969 4.236 1.00 98.25 193 ALA A C 1
ATOM 1338 O O . ALA A 1 193 ? 7.972 -1.673 3.351 1.00 98.25 193 ALA A O 1
ATOM 1339 N N . LEU A 1 194 ? 6.823 0.164 3.984 1.00 98.19 194 LEU A N 1
ATOM 1340 C CA . LEU A 1 194 ? 6.600 0.704 2.638 1.00 98.19 194 LEU A CA 1
ATOM 1341 C C . LEU A 1 194 ? 7.927 1.000 1.928 1.00 98.19 194 LEU A C 1
ATOM 1343 O O . LEU A 1 194 ? 8.088 0.705 0.750 1.00 98.19 194 LEU A O 1
ATOM 1347 N N . LEU A 1 195 ? 8.934 1.516 2.639 1.00 98.19 195 LEU A N 1
ATOM 1348 C CA . LEU A 1 195 ? 10.255 1.725 2.047 1.00 98.19 195 LEU A CA 1
ATOM 1349 C C . LEU A 1 195 ? 10.873 0.403 1.574 1.00 98.19 195 LEU A C 1
ATOM 1351 O O . LEU A 1 195 ? 11.432 0.341 0.480 1.00 98.19 195 LEU A O 1
ATOM 1355 N N . VAL A 1 196 ? 10.794 -0.653 2.391 1.00 98.00 196 VAL A N 1
ATOM 1356 C CA . VAL A 1 196 ? 11.288 -1.987 2.015 1.00 98.00 196 VAL A CA 1
ATOM 1357 C C . VAL A 1 196 ? 10.531 -2.514 0.799 1.00 98.00 196 VAL A C 1
ATOM 1359 O O . VAL A 1 196 ? 11.168 -2.992 -0.140 1.00 98.00 196 VAL A O 1
ATOM 1362 N N . GLU A 1 197 ? 9.206 -2.394 0.796 1.00 97.44 197 GLU A N 1
ATOM 1363 C CA . GLU A 1 197 ? 8.353 -2.723 -0.345 1.00 97.44 197 GLU A CA 1
ATOM 1364 C C . GLU A 1 197 ? 8.803 -2.005 -1.613 1.00 97.44 197 GLU A C 1
ATOM 1366 O O . GLU A 1 197 ? 9.163 -2.672 -2.579 1.00 97.44 197 GLU A O 1
ATOM 1371 N N . HIS A 1 198 ? 8.897 -0.676 -1.599 1.00 97.06 198 HIS A N 1
ATOM 1372 C CA . HIS A 1 198 ? 9.267 0.101 -2.780 1.00 97.06 198 HIS A CA 1
ATOM 1373 C C . HIS A 1 198 ? 10.681 -0.210 -3.265 1.00 97.06 198 HIS A C 1
ATOM 1375 O O . HIS A 1 198 ? 10.920 -0.349 -4.466 1.00 97.06 198 HIS A O 1
ATOM 1381 N N . VAL A 1 199 ? 11.641 -0.379 -2.351 1.00 97.06 199 VAL A N 1
ATOM 1382 C CA . VAL A 1 199 ? 13.018 -0.754 -2.707 1.00 97.06 199 VAL A CA 1
ATOM 1383 C C . VAL A 1 199 ? 13.059 -2.122 -3.387 1.00 97.06 199 VAL A C 1
ATOM 1385 O O . VAL A 1 199 ? 13.690 -2.272 -4.440 1.00 97.06 199 VAL A O 1
ATOM 1388 N N . VAL A 1 200 ? 12.412 -3.127 -2.792 1.00 96.44 200 VAL A N 1
ATOM 1389 C CA . VAL A 1 200 ? 12.440 -4.503 -3.299 1.00 96.44 200 VAL A CA 1
ATOM 1390 C C . VAL A 1 200 ? 11.587 -4.633 -4.560 1.00 96.44 200 VAL A C 1
ATOM 1392 O O . VAL A 1 200 ? 12.062 -5.198 -5.544 1.00 96.44 200 VAL A O 1
ATOM 1395 N N . GLY A 1 201 ? 10.386 -4.058 -4.577 1.00 94.56 201 GLY A N 1
ATOM 1396 C CA . GLY A 1 201 ? 9.462 -4.040 -5.710 1.00 94.56 201 GLY A CA 1
ATOM 1397 C C . GLY A 1 201 ? 10.089 -3.405 -6.949 1.00 94.56 201 GLY A C 1
ATOM 1398 O O . GLY A 1 201 ? 10.144 -4.036 -8.009 1.00 94.56 201 GLY A O 1
ATOM 1399 N N . VAL A 1 202 ? 10.702 -2.220 -6.811 1.00 95.06 202 VAL A N 1
ATOM 1400 C CA . VAL A 1 202 ? 11.438 -1.576 -7.915 1.00 95.06 202 VAL A CA 1
ATOM 1401 C C . VAL A 1 202 ? 12.612 -2.443 -8.378 1.00 95.06 202 VAL A C 1
ATOM 1403 O O . VAL A 1 202 ? 12.860 -2.560 -9.582 1.00 95.06 202 VAL A O 1
ATOM 1406 N N . ALA A 1 203 ? 13.354 -3.073 -7.462 1.00 93.62 203 ALA A N 1
ATOM 1407 C CA . ALA A 1 203 ? 14.466 -3.949 -7.830 1.00 93.62 203 ALA A CA 1
ATOM 1408 C C . ALA A 1 203 ? 13.999 -5.188 -8.619 1.00 93.62 203 ALA A C 1
ATOM 1410 O O . ALA A 1 203 ? 14.589 -5.509 -9.657 1.00 93.62 203 ALA A O 1
ATOM 1411 N N . VAL A 1 204 ? 12.930 -5.847 -8.163 1.00 93.38 204 VAL A N 1
ATOM 1412 C CA . VAL A 1 204 ? 12.314 -7.016 -8.809 1.00 93.38 204 VAL A CA 1
ATOM 1413 C C . VAL A 1 204 ? 11.778 -6.649 -10.191 1.00 93.38 204 VAL A C 1
ATOM 1415 O O . VAL A 1 204 ? 12.178 -7.268 -11.179 1.00 93.38 204 VAL A O 1
ATOM 1418 N N . ALA A 1 205 ? 10.960 -5.599 -10.294 1.00 92.00 205 ALA A N 1
ATOM 1419 C CA . ALA A 1 205 ? 10.368 -5.170 -11.560 1.00 92.00 205 ALA A CA 1
ATOM 1420 C C . ALA A 1 205 ? 11.445 -4.829 -12.602 1.00 92.00 205 ALA A C 1
ATOM 1422 O O . ALA A 1 205 ? 11.390 -5.276 -13.750 1.00 92.00 205 ALA A O 1
ATOM 1423 N N . ARG A 1 206 ? 12.499 -4.107 -12.199 1.00 91.75 206 ARG A N 1
ATOM 1424 C CA . ARG A 1 206 ? 13.614 -3.775 -13.101 1.00 91.75 206 ARG A CA 1
ATOM 1425 C C . ARG A 1 206 ? 14.381 -5.007 -13.564 1.00 91.75 206 ARG A C 1
ATOM 1427 O O . ARG A 1 206 ? 14.791 -5.057 -14.728 1.00 91.75 206 ARG A O 1
ATOM 1434 N N . ARG A 1 207 ? 14.593 -5.984 -12.679 1.00 91.00 207 ARG A N 1
ATOM 1435 C CA . ARG A 1 207 ? 15.230 -7.253 -13.037 1.00 91.00 207 ARG A CA 1
ATOM 1436 C C . ARG A 1 207 ? 14.398 -7.995 -14.082 1.00 91.00 207 ARG A C 1
ATOM 1438 O O . ARG A 1 207 ? 14.943 -8.374 -15.117 1.00 91.00 207 ARG A O 1
ATOM 1445 N N . GLU A 1 208 ? 13.094 -8.136 -13.866 1.00 88.88 208 GLU A N 1
ATOM 1446 C CA .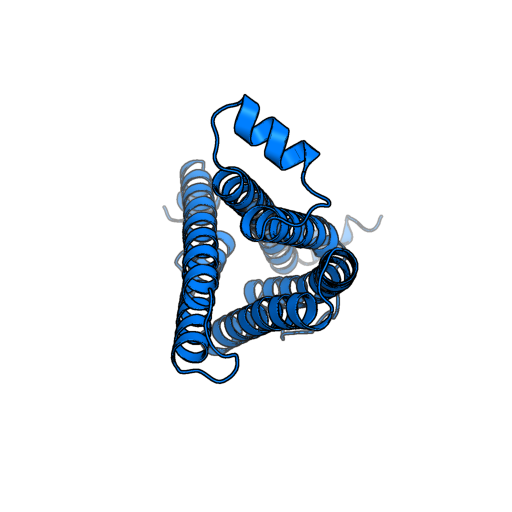 GLU A 1 208 ? 12.210 -8.814 -14.821 1.00 88.88 208 GLU A CA 1
ATOM 1447 C C . GLU A 1 208 ? 12.147 -8.095 -16.184 1.00 88.88 208 GLU A C 1
ATOM 1449 O O . GLU A 1 208 ? 12.218 -8.736 -17.239 1.00 88.88 208 GLU A O 1
ATOM 1454 N N . CYS A 1 209 ? 12.077 -6.759 -16.193 1.00 87.44 209 CYS A N 1
ATOM 1455 C CA . CYS A 1 209 ? 12.124 -5.965 -17.426 1.00 87.44 209 CYS A CA 1
ATOM 1456 C C . CYS A 1 209 ? 13.440 -6.178 -18.200 1.00 87.44 209 CYS A C 1
ATOM 1458 O O . CYS A 1 209 ? 13.447 -6.279 -19.435 1.00 87.44 209 CYS A O 1
ATOM 1460 N N . ALA A 1 210 ? 14.568 -6.284 -17.490 1.00 85.56 210 ALA A N 1
ATOM 1461 C CA . ALA A 1 210 ? 15.864 -6.569 -18.099 1.00 85.56 210 ALA A CA 1
ATOM 1462 C C . ALA A 1 210 ? 15.921 -7.986 -18.703 1.00 85.56 210 ALA A C 1
ATOM 1464 O O . ALA A 1 210 ? 16.413 -8.159 -19.818 1.00 85.56 210 ALA A O 1
ATOM 1465 N N . GLU A 1 211 ? 15.370 -8.993 -18.021 1.00 84.12 211 GLU A N 1
ATOM 1466 C CA . GLU A 1 211 ? 15.336 -10.378 -18.511 1.00 84.12 211 GLU A CA 1
ATOM 1467 C C . GLU A 1 211 ? 14.482 -10.536 -19.787 1.00 84.12 211 GLU A C 1
ATOM 1469 O O . GLU A 1 211 ? 14.837 -11.313 -20.679 1.00 84.12 211 GLU A O 1
ATOM 1474 N N . ARG A 1 212 ? 13.400 -9.755 -19.943 1.00 76.50 212 ARG A N 1
ATOM 1475 C CA . ARG A 1 212 ? 12.592 -9.735 -21.183 1.00 76.50 212 ARG A CA 1
ATOM 1476 C C . ARG A 1 212 ? 13.339 -9.159 -22.381 1.00 76.50 212 ARG A C 1
ATOM 1478 O O . ARG A 1 212 ? 13.216 -9.684 -23.489 1.00 76.50 212 ARG A O 1
ATOM 1485 N N . THR A 1 213 ? 14.088 -8.082 -22.159 1.00 76.44 213 THR A N 1
ATOM 1486 C CA . THR A 1 213 ? 14.831 -7.372 -23.212 1.00 76.44 213 THR A CA 1
ATOM 1487 C C . THR A 1 213 ? 16.162 -8.045 -23.557 1.00 76.44 213 THR A C 1
ATOM 1489 O O . THR A 1 213 ? 16.768 -7.721 -24.579 1.00 76.44 213 THR A O 1
ATOM 1492 N N . ALA A 1 214 ? 16.602 -9.025 -22.757 1.00 74.56 214 ALA A N 1
ATOM 1493 C CA . ALA A 1 214 ? 17.806 -9.796 -23.023 1.00 74.56 214 ALA A CA 1
ATOM 1494 C C . ALA A 1 214 ? 17.684 -10.630 -24.323 1.00 74.56 214 ALA A C 1
ATOM 1496 O O . ALA A 1 214 ? 16.693 -11.354 -24.521 1.00 74.56 214 ALA A O 1
ATOM 1497 N N . PRO A 1 215 ? 18.706 -10.601 -25.201 1.00 70.69 215 PRO A N 1
ATOM 1498 C CA . PRO A 1 215 ? 18.750 -11.430 -26.401 1.00 70.69 215 PRO A CA 1
ATOM 1499 C C . PRO A 1 215 ? 18.543 -12.921 -26.089 1.00 70.69 215 PRO A C 1
ATOM 1501 O O . PRO A 1 215 ? 19.073 -13.444 -25.107 1.00 70.69 215 PRO A O 1
ATOM 1504 N N . ALA A 1 216 ? 17.803 -13.633 -26.945 1.00 67.19 216 ALA A N 1
ATOM 1505 C CA . ALA A 1 216 ? 17.433 -15.040 -26.735 1.00 67.19 216 ALA A CA 1
ATOM 1506 C C . ALA A 1 216 ? 18.635 -15.988 -26.523 1.00 67.19 216 ALA A C 1
ATOM 1508 O O . ALA A 1 216 ? 18.515 -16.992 -25.825 1.00 67.19 216 ALA A O 1
ATOM 1509 N N . TRP A 1 217 ? 19.809 -15.655 -27.069 1.00 71.38 217 TRP A N 1
ATOM 1510 C CA . TRP A 1 217 ? 21.032 -16.449 -26.911 1.00 71.38 217 TRP A CA 1
ATOM 1511 C C . TRP A 1 217 ? 21.657 -16.350 -25.508 1.00 71.38 217 TRP A C 1
ATOM 1513 O O . TRP A 1 217 ? 22.339 -17.281 -25.088 1.00 71.38 217 TRP A O 1
ATOM 1523 N N . PHE A 1 218 ? 21.386 -15.281 -24.750 1.00 61.81 218 PHE A N 1
ATOM 1524 C CA . PHE A 1 218 ? 21.852 -15.138 -23.364 1.00 61.81 218 PHE A CA 1
ATOM 1525 C C . PHE A 1 218 ? 21.034 -16.010 -22.398 1.00 61.81 218 PHE A C 1
ATOM 1527 O O . PHE A 1 218 ? 21.572 -16.554 -21.438 1.00 61.81 218 PHE A O 1
ATOM 1534 N N . ARG A 1 219 ? 19.747 -16.226 -22.704 1.00 56.28 219 ARG A N 1
ATOM 1535 C CA . ARG A 1 219 ? 18.826 -17.053 -21.905 1.00 56.28 219 ARG A CA 1
ATOM 1536 C C . ARG A 1 219 ? 19.131 -18.555 -21.951 1.00 56.28 219 ARG A C 1
ATOM 1538 O O . ARG A 1 219 ? 18.716 -19.269 -21.051 1.00 56.28 219 ARG A O 1
ATOM 1545 N N . ARG A 1 220 ? 19.864 -19.050 -22.960 1.00 54.09 220 ARG A N 1
ATOM 1546 C CA . ARG A 1 220 ? 20.228 -20.480 -23.073 1.00 54.09 220 ARG A CA 1
ATOM 1547 C C 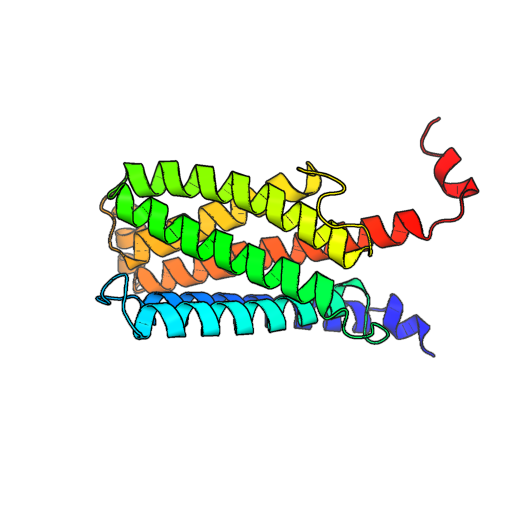. ARG A 1 220 ? 21.404 -20.909 -22.191 1.00 54.09 220 ARG A C 1
ATOM 1549 O O . ARG A 1 220 ? 21.536 -22.097 -21.938 1.00 54.09 220 ARG A O 1
ATOM 1556 N N . ARG A 1 221 ? 22.249 -19.981 -21.727 1.00 54.19 221 ARG A N 1
ATOM 1557 C CA . ARG A 1 221 ? 23.454 -20.314 -20.940 1.00 54.19 221 ARG A CA 1
ATOM 1558 C C . ARG A 1 221 ? 23.205 -20.544 -19.447 1.00 54.19 221 ARG A C 1
ATOM 1560 O O . ARG A 1 221 ? 24.106 -21.019 -18.778 1.00 54.19 221 ARG A O 1
ATOM 1567 N N . SER A 1 222 ? 22.026 -20.210 -18.925 1.00 50.88 222 SER A N 1
ATOM 1568 C CA . SER A 1 222 ? 21.695 -20.380 -17.500 1.00 50.88 222 SER A CA 1
ATOM 1569 C C . SER A 1 222 ? 20.973 -21.696 -17.179 1.00 50.88 222 SER A C 1
ATOM 1571 O O . SER A 1 222 ? 20.536 -21.878 -16.050 1.00 50.88 222 SER A O 1
ATOM 1573 N N . TRP A 1 223 ? 20.798 -22.576 -18.171 1.00 48.72 223 TRP A N 1
ATOM 1574 C CA . TRP A 1 223 ? 20.093 -23.864 -18.050 1.00 48.72 223 TRP A CA 1
ATOM 1575 C C . TRP A 1 223 ? 21.019 -25.076 -18.253 1.00 48.72 223 TRP A C 1
ATOM 1577 O O . TRP A 1 223 ? 20.539 -26.192 -18.439 1.00 48.72 223 TRP A O 1
ATOM 1587 N N . THR A 1 224 ? 22.333 -24.852 -18.243 1.00 43.81 224 THR A N 1
ATOM 1588 C CA . THR A 1 224 ? 23.388 -25.878 -18.274 1.00 43.81 224 THR A CA 1
ATOM 1589 C C . THR A 1 224 ? 24.294 -25.675 -17.080 1.00 43.81 224 THR A C 1
ATOM 1591 O O . THR A 1 224 ? 24.606 -26.675 -16.408 1.00 43.81 224 THR A O 1
#

Organism: NCBI:txid869886